Protein AF-A0A9P7HRR5-F1 (afdb_monomer)

Foldseek 3Di:
DDDDDDDDDDPDQDAQAQDADDDDDDDDDDDDDDDDDDDDDDDPPPDPPPPPPPPPPDPDPPDDDDDDDDDFDDFFEDADQAAQSCDCVRVVLLQFHFYDDPPDPQQKAWADQALVNFKTKMKHATGRYHDPPDPSNQRHGIFIKIATDVPDPDPSRHRMHTPCGPQDCVNVDPVDPGWHHKYAANVSPDIDTDDQEQDDPVQADGDADWHDWEQFLVNFKIWTWHDDPVGFIWIKIFTWDWDQADPHHPPRHTDTYTPSMYIDANPPDDDQWDDDPPDIDGDPPDDGQTGWDYADNVRQKTWGQDDDPDPPDGDIWIAGPNNRDTD

Solvent-accessible surface area (backbone atoms only — not comparable to full-atom values): 20355 Å² total; per-residue (Å²): 142,81,89,84,80,90,78,89,83,80,85,69,84,60,74,58,74,58,66,81,84,77,86,76,81,84,84,77,89,82,82,84,91,75,91,76,83,90,75,91,74,92,72,91,74,82,72,82,82,78,79,69,80,80,69,82,79,70,76,76,79,77,76,84,76,89,85,80,90,78,89,72,69,72,68,48,73,40,92,49,67,52,76,40,58,47,32,59,88,74,33,73,80,47,78,42,17,25,50,61,84,85,81,58,92,77,50,63,34,75,34,36,61,34,68,83,71,43,35,33,35,31,36,38,33,25,30,7,26,37,61,80,89,46,82,36,31,42,37,53,40,78,37,45,31,39,27,39,70,76,82,53,60,46,96,87,68,35,40,46,46,69,76,50,53,66,62,52,66,88,80,50,68,86,68,49,95,56,63,54,57,27,37,52,35,75,85,61,83,52,66,49,72,39,62,76,54,58,62,40,96,82,36,39,66,74,42,67,74,73,42,62,64,32,75,35,72,80,68,41,37,37,35,25,18,34,76,45,100,83,81,50,49,40,20,35,40,26,31,63,42,80,36,76,73,45,90,58,39,77,72,71,48,66,44,62,44,68,41,86,58,28,58,54,56,52,89,84,58,64,57,54,62,48,74,62,88,96,39,80,44,77,37,88,81,46,68,61,48,18,47,49,72,43,56,41,90,85,50,54,26,39,30,18,46,40,79,65,84,60,90,96,57,86,38,77,39,50,34,29,70,79,60,60,48,66,120

pLDDT: mean 78.66, std 21.47, range [22.56, 97.94]

Secondary structure (DSSP, 8-state):
---------------------------------------------------------PPPPPPPP-----PPP-PPEES--STT-S-TTT-TT----EEPP-S-TTSEEEEEEPTTSSEEEEEEEE--PPPTTSGGGGG-EEEEEEEESSS---TTSSSEEESSTT--GGGSTT--S-----EE-TTSS-EE-S-----STTS-SPPP--EEEEE-TTSSEEEEEEE-TTS-EEEEEEEEEEESS-SSSS--SSEEEEEEEEE---TTPPPSEEEETTEEEE-TT-----EEEEE-TTSSEEEEE----STTS--EEEEE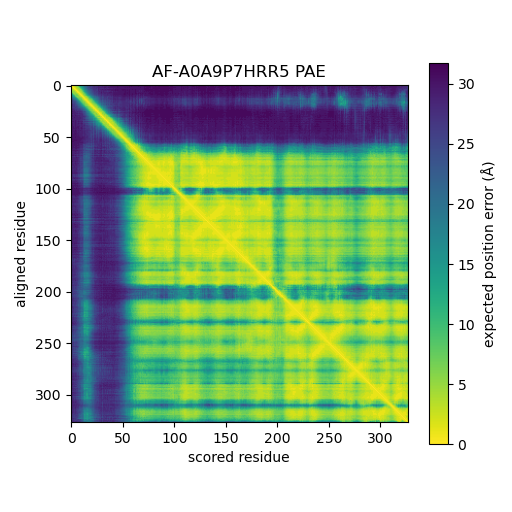TTT--B-

Mean predicted aligned error: 12.92 Å

Structure (mmCIF, N/CA/C/O backbone):
data_AF-A0A9P7HRR5-F1
#
_entry.id   AF-A0A9P7HRR5-F1
#
loop_
_atom_site.group_PDB
_atom_site.id
_atom_site.type_symbol
_atom_site.label_atom_id
_atom_site.label_alt_id
_atom_site.label_comp_id
_atom_site.label_asym_id
_atom_site.label_entity_id
_atom_site.label_seq_id
_atom_site.pdbx_PDB_ins_code
_atom_site.Cartn_x
_atom_site.Cartn_y
_atom_site.Cartn_z
_atom_site.occupancy
_atom_site.B_iso_or_equiv
_atom_site.auth_seq_id
_atom_site.auth_comp_id
_atom_site.auth_asym_id
_atom_site.auth_atom_id
_atom_site.pdbx_PDB_model_num
ATOM 1 N N . MET A 1 1 ? 55.172 -21.939 7.873 1.00 35.34 1 MET A N 1
ATOM 2 C CA . MET A 1 1 ? 54.756 -22.605 6.617 1.00 35.34 1 MET A CA 1
ATOM 3 C C . MET A 1 1 ? 53.405 -23.278 6.809 1.00 35.34 1 MET A C 1
ATOM 5 O O . MET A 1 1 ? 53.359 -24.362 7.367 1.00 35.34 1 MET A O 1
ATOM 9 N N . LYS A 1 2 ? 52.324 -22.635 6.365 1.00 28.88 2 LYS A N 1
ATOM 10 C CA . LYS A 1 2 ? 51.327 -23.192 5.435 1.00 28.88 2 LYS A CA 1
ATOM 11 C C . LYS A 1 2 ? 50.266 -22.116 5.193 1.00 28.88 2 LYS A C 1
ATOM 13 O O . LYS A 1 2 ? 49.413 -21.837 6.021 1.00 28.88 2 LYS A O 1
ATOM 18 N N . ASN A 1 3 ? 50.462 -21.478 4.047 1.00 28.12 3 ASN A N 1
ATOM 19 C CA . ASN A 1 3 ? 49.541 -20.647 3.288 1.00 28.12 3 ASN A CA 1
ATOM 20 C C . ASN A 1 3 ? 48.183 -21.343 3.126 1.00 28.12 3 ASN A C 1
ATOM 22 O O . ASN A 1 3 ? 48.199 -22.524 2.785 1.00 28.12 3 ASN A O 1
ATOM 26 N N . THR A 1 4 ? 47.056 -20.626 3.213 1.00 26.97 4 THR A N 1
ATOM 27 C CA . THR A 1 4 ? 46.136 -20.457 2.064 1.00 26.97 4 THR A CA 1
ATOM 28 C C . THR A 1 4 ? 44.926 -19.549 2.350 1.00 26.97 4 THR A C 1
ATOM 30 O O . THR A 1 4 ? 44.156 -19.787 3.269 1.00 26.97 4 THR A O 1
ATOM 33 N N . ARG A 1 5 ? 44.755 -18.595 1.421 1.00 23.86 5 ARG A N 1
ATOM 34 C CA . ARG A 1 5 ? 43.516 -18.031 0.843 1.00 23.86 5 ARG A CA 1
ATOM 35 C C . ARG A 1 5 ? 42.628 -17.123 1.700 1.00 23.86 5 ARG A C 1
ATOM 37 O O . ARG A 1 5 ? 41.627 -17.527 2.272 1.00 23.86 5 ARG A O 1
ATOM 44 N N . THR A 1 6 ? 42.935 -15.836 1.571 1.00 26.89 6 THR A N 1
ATOM 45 C CA . THR A 1 6 ? 41.969 -14.740 1.456 1.00 26.89 6 THR A CA 1
ATOM 46 C C . THR A 1 6 ? 40.946 -15.014 0.343 1.00 26.89 6 THR A C 1
ATOM 48 O O . THR A 1 6 ? 41.319 -15.242 -0.809 1.00 26.89 6 THR A O 1
ATOM 51 N N . SER A 1 7 ? 39.653 -14.968 0.668 1.00 24.14 7 SER A N 1
ATOM 52 C CA . SER A 1 7 ? 38.567 -14.842 -0.308 1.00 24.14 7 SER A CA 1
ATOM 53 C C . SER A 1 7 ? 37.937 -13.460 -0.162 1.00 24.14 7 SER A C 1
ATOM 55 O O . SER A 1 7 ? 37.256 -13.183 0.822 1.00 24.14 7 SER A O 1
ATOM 57 N N . ASN A 1 8 ? 38.187 -12.596 -1.144 1.00 23.52 8 ASN A N 1
ATOM 58 C CA . ASN A 1 8 ? 37.467 -11.342 -1.325 1.00 23.52 8 ASN A CA 1
ATOM 59 C C . ASN A 1 8 ? 36.003 -11.661 -1.654 1.00 23.52 8 ASN A C 1
ATOM 61 O O . ASN A 1 8 ? 35.729 -12.244 -2.702 1.00 23.52 8 ASN A O 1
ATOM 65 N N . LEU A 1 9 ? 35.076 -11.268 -0.781 1.00 22.56 9 LEU A N 1
ATOM 66 C CA . LEU A 1 9 ? 33.650 -11.216 -1.087 1.00 22.56 9 LEU A CA 1
ATOM 67 C C . LEU A 1 9 ? 33.264 -9.738 -1.219 1.00 22.56 9 LEU A C 1
ATOM 69 O O . LEU A 1 9 ? 32.918 -9.081 -0.248 1.00 22.56 9 LEU A O 1
ATOM 73 N N . ILE A 1 10 ? 33.375 -9.205 -2.433 1.00 24.50 10 ILE A N 1
ATOM 74 C CA . ILE A 1 10 ? 32.652 -7.997 -2.834 1.00 24.50 10 ILE A CA 1
ATOM 75 C C . ILE A 1 10 ? 31.542 -8.511 -3.749 1.00 24.50 10 ILE A C 1
ATOM 77 O O . ILE A 1 10 ? 31.777 -8.773 -4.929 1.00 24.50 10 ILE A O 1
ATOM 81 N N . ARG A 1 11 ? 30.349 -8.752 -3.192 1.00 25.47 11 ARG A N 1
ATOM 82 C CA . ARG A 1 11 ? 29.138 -8.924 -4.002 1.00 25.47 11 ARG A CA 1
ATOM 83 C C . ARG A 1 11 ? 28.682 -7.526 -4.394 1.00 25.47 11 ARG A C 1
ATOM 85 O O . ARG A 1 11 ? 28.169 -6.777 -3.576 1.00 25.47 11 ARG A O 1
ATOM 92 N N . GLY A 1 12 ? 28.995 -7.165 -5.633 1.00 24.20 12 GLY A N 1
ATOM 93 C CA . GLY A 1 12 ? 28.571 -5.915 -6.238 1.00 24.20 12 GLY A CA 1
ATOM 94 C C . GLY A 1 12 ? 27.069 -5.893 -6.503 1.00 24.20 12 GLY A C 1
ATOM 95 O O . GLY A 1 12 ? 26.462 -6.928 -6.780 1.00 24.20 12 GLY A O 1
ATOM 96 N N . TYR A 1 13 ? 26.515 -4.684 -6.469 1.00 26.00 13 TYR A N 1
ATOM 97 C CA . TYR A 1 13 ? 25.249 -4.323 -7.092 1.00 26.00 13 TYR A CA 1
ATOM 98 C C . TYR A 1 13 ? 25.190 -4.914 -8.506 1.00 26.00 13 TYR A C 1
ATOM 100 O O . TYR A 1 13 ? 25.980 -4.543 -9.381 1.00 26.00 13 TYR A O 1
ATOM 108 N N . LYS A 1 14 ? 24.269 -5.850 -8.744 1.00 26.39 14 LYS A N 1
ATOM 109 C CA . LYS A 1 14 ? 23.882 -6.202 -10.107 1.00 26.39 14 LYS A CA 1
ATOM 110 C C . LYS A 1 14 ? 22.974 -5.078 -10.590 1.00 26.39 14 LYS A C 1
ATOM 112 O O . LYS A 1 14 ? 21.819 -5.000 -10.211 1.00 26.39 14 LYS A O 1
ATOM 117 N N . ILE A 1 15 ? 23.524 -4.189 -11.407 1.00 30.06 15 ILE A N 1
ATOM 118 C CA . ILE A 1 15 ? 22.717 -3.292 -12.230 1.00 30.06 15 ILE A CA 1
ATOM 119 C C . ILE A 1 15 ? 22.092 -4.184 -13.306 1.00 30.06 15 ILE A C 1
ATOM 121 O O . ILE A 1 15 ? 22.797 -4.640 -14.211 1.00 30.06 15 ILE A O 1
ATOM 125 N N . GLY A 1 16 ? 20.803 -4.497 -13.178 1.00 33.16 16 GLY A N 1
ATOM 126 C CA . GLY A 1 16 ? 20.017 -5.080 -14.259 1.00 33.16 16 GLY A CA 1
ATOM 127 C C . GLY A 1 16 ? 19.954 -4.093 -15.422 1.00 33.16 16 GLY A C 1
ATOM 128 O O . GLY A 1 16 ? 19.213 -3.120 -15.380 1.00 33.16 16 GLY A O 1
ATOM 129 N N . ILE A 1 17 ? 20.791 -4.299 -16.439 1.00 32.47 17 ILE A N 1
ATOM 130 C CA . ILE A 1 17 ? 20.786 -3.484 -17.656 1.00 32.47 17 ILE A CA 1
ATOM 131 C C . ILE A 1 17 ? 19.661 -4.000 -18.550 1.00 32.47 17 ILE A C 1
ATOM 133 O O . ILE A 1 17 ? 19.766 -5.095 -19.105 1.00 32.47 17 ILE A O 1
ATOM 137 N N . ILE A 1 18 ? 18.630 -3.186 -18.745 1.00 38.28 18 ILE A N 1
ATOM 138 C CA . ILE A 1 18 ? 17.711 -3.334 -19.870 1.00 38.28 18 ILE A CA 1
ATOM 139 C C . ILE A 1 18 ? 18.512 -2.979 -21.133 1.00 38.28 18 ILE A C 1
ATOM 141 O O . ILE A 1 18 ? 18.913 -1.834 -21.325 1.00 38.28 18 ILE A O 1
ATOM 145 N N . SER A 1 19 ? 18.847 -3.971 -21.963 1.00 30.67 19 SER A N 1
ATOM 146 C CA . SER A 1 19 ? 19.572 -3.755 -23.222 1.00 30.67 19 SER A CA 1
ATOM 147 C C . SER A 1 19 ? 18.784 -4.345 -24.392 1.00 30.67 19 SER A C 1
ATOM 149 O O . SER A 1 19 ? 18.644 -5.569 -24.465 1.00 30.67 19 SER A O 1
ATOM 151 N N . PRO A 1 20 ? 18.325 -3.525 -25.353 1.00 30.53 20 PRO A N 1
ATOM 152 C CA . PRO A 1 20 ? 17.732 -4.037 -26.576 1.00 30.53 20 PRO A CA 1
ATOM 153 C C . PRO A 1 20 ? 18.846 -4.525 -27.515 1.00 30.53 20 PRO A C 1
ATOM 155 O O . PRO A 1 20 ? 19.568 -3.740 -28.134 1.00 30.53 20 PRO A O 1
ATOM 158 N N . ARG A 1 21 ? 19.009 -5.848 -27.647 1.00 28.94 21 ARG A N 1
ATOM 159 C CA . ARG A 1 21 ? 19.840 -6.440 -28.710 1.00 28.94 21 ARG A CA 1
ATOM 160 C C . ARG A 1 21 ? 19.097 -6.370 -30.043 1.00 28.94 21 ARG A C 1
ATOM 162 O O . ARG A 1 21 ? 18.382 -7.294 -30.411 1.00 28.94 21 ARG A O 1
ATOM 169 N N . ILE A 1 22 ? 19.343 -5.311 -30.810 1.00 35.66 22 ILE A N 1
ATOM 170 C CA . ILE A 1 22 ? 19.074 -5.297 -32.253 1.00 35.66 22 ILE A CA 1
ATOM 171 C C . ILE A 1 22 ? 20.309 -5.867 -32.964 1.00 35.66 22 ILE A C 1
ATOM 173 O O . ILE A 1 22 ? 21.394 -5.285 -32.929 1.00 35.66 22 ILE A O 1
ATOM 177 N N . GLY A 1 23 ? 20.158 -7.033 -33.594 1.00 29.80 23 GLY A N 1
ATOM 178 C CA . GLY A 1 23 ? 21.212 -7.669 -34.384 1.00 29.80 23 GLY A CA 1
ATOM 179 C C . GLY A 1 23 ? 21.535 -6.869 -35.648 1.00 29.80 23 GLY A C 1
ATOM 180 O O . GLY A 1 23 ? 20.741 -6.831 -36.583 1.00 29.80 23 GLY A O 1
ATOM 181 N N . ARG A 1 24 ? 22.723 -6.253 -35.705 1.00 30.48 24 ARG A N 1
ATOM 182 C CA . ARG A 1 24 ? 23.317 -5.759 -36.958 1.00 30.48 24 ARG A CA 1
ATOM 183 C C . ARG A 1 24 ? 24.100 -6.884 -37.626 1.00 30.48 24 ARG A C 1
ATOM 185 O O . ARG A 1 24 ? 25.140 -7.297 -37.118 1.00 30.48 24 ARG A O 1
ATOM 192 N N . ASN A 1 25 ? 23.628 -7.324 -38.789 1.00 32.19 25 ASN A N 1
ATOM 193 C CA . ASN A 1 25 ? 24.414 -8.144 -39.704 1.00 32.19 25 ASN A CA 1
ATOM 194 C C . ASN A 1 25 ? 25.636 -7.364 -40.211 1.00 32.19 25 ASN A C 1
ATOM 196 O O . ASN A 1 25 ? 25.550 -6.186 -40.564 1.00 32.19 25 ASN A O 1
ATOM 200 N N . GLN A 1 26 ? 26.778 -8.052 -40.222 1.00 31.66 26 GLN A N 1
ATOM 201 C CA . GLN A 1 26 ? 28.046 -7.592 -40.774 1.00 31.66 26 GLN A CA 1
ATOM 202 C C . GLN A 1 26 ? 27.915 -7.281 -42.271 1.00 31.66 26 GLN A C 1
ATOM 204 O O . GLN A 1 26 ? 27.540 -8.138 -43.067 1.00 31.66 26 GLN A O 1
ATOM 209 N N . LEU A 1 27 ? 28.300 -6.065 -42.655 1.00 34.12 27 LEU A N 1
ATOM 210 C CA . LEU A 1 27 ? 28.652 -5.706 -44.027 1.00 34.12 27 LEU A CA 1
ATOM 211 C C . LEU A 1 27 ? 30.087 -6.182 -44.295 1.00 34.12 27 LEU A C 1
ATOM 213 O O . LEU A 1 27 ? 31.041 -5.527 -43.869 1.00 34.12 27 LEU A O 1
ATOM 217 N N . SER A 1 28 ? 30.253 -7.306 -44.996 1.00 32.81 28 SER A N 1
ATOM 218 C CA . SER A 1 28 ? 31.532 -7.638 -45.629 1.00 32.81 28 SER A CA 1
ATOM 219 C C . SER A 1 28 ? 31.640 -6.892 -46.957 1.00 32.81 28 SER A C 1
ATOM 221 O O . SER A 1 28 ? 30.815 -7.057 -47.855 1.00 32.81 28 SER A O 1
ATOM 223 N N . LYS A 1 29 ? 32.674 -6.060 -47.061 1.00 38.38 29 LYS A N 1
ATOM 224 C CA . LYS A 1 29 ? 33.184 -5.522 -48.319 1.00 38.38 29 LYS A CA 1
ATOM 225 C C . LYS A 1 29 ? 33.739 -6.689 -49.127 1.00 38.38 29 LYS A C 1
ATOM 227 O O . LYS A 1 29 ? 34.620 -7.352 -48.609 1.00 38.38 29 LYS A O 1
ATOM 232 N N . ASP A 1 30 ? 33.204 -6.916 -50.322 1.00 33.69 30 ASP A N 1
ATOM 233 C CA . ASP A 1 30 ? 33.921 -7.407 -51.506 1.00 33.69 30 ASP A CA 1
ATOM 234 C C . ASP A 1 30 ? 32.943 -7.402 -52.689 1.00 33.69 30 ASP A C 1
ATOM 236 O O . ASP A 1 30 ? 31.921 -8.084 -52.683 1.00 33.69 30 ASP A O 1
ATOM 240 N N . MET A 1 31 ? 33.229 -6.574 -53.693 1.00 31.34 31 MET A N 1
ATOM 241 C CA . MET A 1 31 ? 32.411 -6.416 -54.895 1.00 31.34 31 MET A CA 1
ATOM 242 C C . MET A 1 31 ? 33.325 -6.584 -56.112 1.00 31.34 31 MET A C 1
ATOM 244 O O . MET A 1 31 ? 34.216 -5.753 -56.297 1.00 31.34 31 MET A O 1
ATOM 248 N N . PRO A 1 32 ? 33.138 -7.609 -56.961 1.00 35.69 32 PRO A N 1
ATOM 249 C CA . PRO A 1 32 ? 33.671 -7.589 -58.308 1.00 35.69 32 PRO A CA 1
ATOM 250 C C . PRO A 1 32 ? 32.650 -6.943 -59.251 1.00 35.69 32 PRO A C 1
ATOM 252 O O . PRO A 1 32 ? 31.460 -7.259 -59.260 1.00 35.69 32 PRO A O 1
ATOM 255 N N . THR A 1 33 ? 33.148 -6.014 -60.053 1.00 40.09 33 THR A N 1
ATOM 256 C CA . THR A 1 33 ? 32.470 -5.377 -61.177 1.00 40.09 33 THR A CA 1
ATOM 257 C C . THR A 1 33 ? 32.103 -6.410 -62.243 1.00 40.09 33 THR A C 1
ATOM 259 O O . THR A 1 33 ? 32.976 -6.982 -62.890 1.00 40.09 33 THR A O 1
ATOM 262 N N . PHE A 1 34 ? 30.803 -6.600 -62.477 1.00 32.56 34 PHE A N 1
ATOM 263 C CA . PHE A 1 34 ? 30.283 -7.255 -63.677 1.00 32.56 34 PHE A CA 1
ATOM 264 C C . PHE A 1 34 ? 29.541 -6.226 -64.533 1.00 32.56 34 PHE A C 1
ATOM 266 O O . PHE A 1 34 ? 28.501 -5.700 -64.141 1.00 32.56 34 PHE A O 1
ATOM 273 N N . SER A 1 35 ? 30.091 -5.945 -65.716 1.00 39.47 35 SER A N 1
ATOM 274 C CA . SER A 1 35 ? 29.369 -5.289 -66.806 1.00 39.47 35 SER A CA 1
ATOM 275 C C . SER A 1 35 ? 28.236 -6.198 -67.269 1.00 39.47 35 SER A C 1
ATOM 277 O O . SER A 1 35 ? 28.492 -7.308 -67.733 1.00 39.47 35 SER A O 1
ATOM 279 N N . ILE A 1 36 ? 26.997 -5.716 -67.187 1.00 36.00 36 ILE A N 1
ATOM 280 C CA . ILE A 1 36 ? 25.838 -6.362 -67.803 1.00 36.00 36 ILE A CA 1
ATOM 281 C C . ILE A 1 36 ? 25.319 -5.435 -68.899 1.00 36.00 36 ILE A C 1
ATOM 283 O O . ILE A 1 36 ? 24.868 -4.319 -68.645 1.00 36.00 36 ILE A O 1
ATOM 287 N N . SER A 1 37 ? 25.440 -5.916 -70.136 1.00 34.12 37 SER A N 1
ATOM 288 C CA . SER A 1 37 ? 24.868 -5.317 -71.334 1.00 34.12 37 SER A CA 1
ATOM 289 C C . SER A 1 37 ? 23.351 -5.200 -71.219 1.00 34.12 37 SER A C 1
ATOM 291 O O . SER A 1 37 ? 22.652 -6.155 -70.884 1.00 34.12 37 SER A O 1
ATOM 293 N N . LEU A 1 38 ? 22.854 -4.018 -71.564 1.00 37.28 38 LEU A N 1
ATOM 294 C CA . LEU A 1 38 ? 21.443 -3.691 -71.677 1.00 37.28 38 LEU A CA 1
ATOM 295 C C . LEU A 1 38 ? 20.851 -4.405 -72.907 1.00 37.28 38 LEU A C 1
ATOM 297 O O . LEU A 1 38 ? 21.007 -3.937 -74.032 1.00 37.28 38 LEU A O 1
ATOM 301 N N . MET A 1 39 ? 20.182 -5.543 -72.706 1.00 38.97 39 MET A N 1
ATOM 302 C CA . MET A 1 39 ? 19.241 -6.086 -73.691 1.00 38.97 39 MET A CA 1
ATOM 303 C C . MET A 1 39 ? 17.824 -5.710 -73.272 1.00 38.97 39 MET A C 1
ATOM 305 O O . MET A 1 39 ? 17.284 -6.229 -72.297 1.00 38.97 39 MET A O 1
ATOM 309 N N . ALA A 1 40 ? 17.225 -4.791 -74.024 1.00 45.38 40 ALA A N 1
ATOM 310 C CA . ALA A 1 40 ? 15.804 -4.504 -73.954 1.00 45.38 40 ALA A CA 1
ATOM 311 C C . ALA A 1 40 ? 15.027 -5.681 -74.569 1.00 45.38 40 ALA A C 1
ATOM 313 O O . ALA A 1 40 ? 14.928 -5.794 -75.789 1.00 45.38 40 ALA A O 1
ATOM 314 N N . LEU A 1 41 ? 14.477 -6.556 -73.724 1.00 41.75 41 LEU A N 1
ATOM 315 C CA . LEU A 1 41 ? 13.394 -7.460 -74.105 1.00 41.75 41 LEU A CA 1
ATOM 316 C C . LEU A 1 41 ? 12.093 -6.937 -73.496 1.00 41.75 41 LEU A C 1
ATOM 318 O O . LEU A 1 41 ? 11.910 -6.934 -72.280 1.00 41.75 41 LEU A O 1
ATOM 322 N N . GLY A 1 42 ? 11.188 -6.492 -74.367 1.00 48.41 42 GLY A N 1
ATOM 323 C CA . GLY A 1 42 ? 9.811 -6.190 -74.008 1.00 48.41 42 GLY A CA 1
ATOM 324 C C . GLY A 1 42 ? 9.075 -7.473 -73.634 1.00 48.41 42 GLY A C 1
ATOM 325 O O . GLY A 1 42 ? 8.750 -8.281 -74.499 1.00 48.41 42 GLY A O 1
ATOM 326 N N . ALA A 1 43 ? 8.794 -7.637 -72.346 1.00 44.78 43 ALA A N 1
ATOM 327 C CA . ALA A 1 43 ? 7.830 -8.600 -71.841 1.00 44.78 43 ALA A CA 1
ATOM 328 C C . ALA A 1 43 ? 6.688 -7.816 -71.185 1.00 44.78 43 ALA A C 1
ATOM 330 O O . ALA A 1 43 ? 6.838 -7.273 -70.092 1.00 44.78 43 ALA A O 1
ATOM 331 N N . ASN A 1 44 ? 5.546 -7.740 -71.872 1.00 46.94 44 ASN A N 1
ATOM 332 C CA . ASN A 1 44 ? 4.285 -7.294 -71.283 1.00 46.94 44 ASN A CA 1
ATOM 333 C C . ASN A 1 44 ? 3.832 -8.344 -70.258 1.00 46.94 44 ASN A C 1
ATOM 335 O O . ASN A 1 44 ? 3.083 -9.264 -70.581 1.00 46.94 44 ASN A O 1
ATOM 339 N N . MET A 1 45 ? 4.318 -8.227 -69.023 1.00 44.69 45 MET A N 1
ATOM 340 C CA . MET A 1 45 ? 3.760 -8.931 -67.874 1.00 44.69 45 MET A CA 1
ATOM 341 C C . MET A 1 45 ? 2.460 -8.227 -67.481 1.00 44.69 45 MET A C 1
ATOM 343 O O . MET A 1 45 ? 2.472 -7.207 -66.794 1.00 44.69 45 MET A O 1
ATOM 347 N N . LEU A 1 46 ? 1.328 -8.767 -67.930 1.00 47.53 46 LEU A N 1
ATOM 348 C CA . LEU A 1 46 ? 0.032 -8.487 -67.319 1.00 47.53 46 LEU A CA 1
ATOM 349 C C . LEU A 1 46 ? 0.047 -9.103 -65.914 1.00 47.53 46 LEU A C 1
ATOM 351 O O . LEU A 1 46 ? -0.265 -10.278 -65.736 1.00 47.53 46 LEU A O 1
ATOM 355 N N . ALA A 1 47 ? 0.465 -8.322 -64.919 1.00 49.62 47 ALA A N 1
ATOM 356 C CA . ALA A 1 47 ? 0.254 -8.676 -63.525 1.00 49.62 47 ALA A CA 1
ATOM 357 C C . ALA A 1 47 ? -1.261 -8.639 -63.253 1.00 49.62 47 ALA A C 1
ATOM 359 O O . ALA A 1 47 ? -1.893 -7.614 -63.530 1.00 49.62 47 ALA A O 1
ATOM 360 N N . PRO A 1 48 ? -1.880 -9.713 -62.731 1.00 50.22 48 PRO A N 1
ATOM 361 C CA . PRO A 1 48 ? -3.246 -9.621 -62.256 1.00 50.22 48 PRO A CA 1
ATOM 362 C C . PRO A 1 48 ? -3.249 -8.654 -61.072 1.00 50.22 48 PRO A C 1
ATOM 364 O O . PRO A 1 48 ? -2.661 -8.925 -60.026 1.00 50.22 48 PRO A O 1
ATOM 367 N N . ILE A 1 49 ? -3.899 -7.504 -61.248 1.00 52.69 49 ILE A N 1
ATOM 368 C CA . ILE A 1 49 ? -4.257 -6.620 -60.143 1.00 52.69 49 ILE A CA 1
ATOM 369 C C . ILE A 1 49 ? -5.321 -7.377 -59.348 1.00 52.69 49 ILE A C 1
ATOM 371 O O . ILE A 1 49 ? -6.517 -7.257 -59.612 1.00 52.69 49 ILE A O 1
ATOM 375 N N . VAL A 1 50 ? -4.885 -8.206 -58.400 1.00 50.78 50 VAL A N 1
ATOM 376 C CA . VAL A 1 50 ? -5.752 -8.718 -57.341 1.00 50.78 50 VAL A CA 1
ATOM 377 C C . VAL A 1 50 ? -6.084 -7.516 -56.470 1.00 50.78 50 VAL A C 1
ATOM 379 O O . VAL A 1 50 ? -5.388 -7.186 -55.515 1.00 50.78 50 VAL A O 1
ATOM 382 N N . SER A 1 51 ? -7.149 -6.819 -56.847 1.00 54.72 51 SER A N 1
ATOM 383 C CA . SER A 1 51 ? -7.839 -5.836 -56.021 1.00 54.72 51 SER A CA 1
ATOM 384 C C . SER A 1 51 ? -8.653 -6.601 -54.976 1.00 54.72 51 SER A C 1
ATOM 386 O O . SER A 1 51 ? -9.878 -6.587 -54.956 1.00 54.72 51 SER A O 1
ATOM 388 N N . GLY A 1 52 ? -7.945 -7.338 -54.118 1.00 49.75 52 GLY A N 1
ATOM 389 C CA . GLY A 1 52 ? -8.510 -7.830 -52.876 1.00 49.75 52 GLY A CA 1
ATOM 390 C C . GLY A 1 52 ? -8.731 -6.617 -51.991 1.00 49.75 52 GLY A C 1
ATOM 391 O O . GLY A 1 52 ? -7.774 -6.074 -51.446 1.00 49.75 52 GLY A O 1
ATOM 392 N N . GLN A 1 53 ? -9.977 -6.155 -51.893 1.00 52.59 53 GLN A N 1
ATOM 393 C CA . GLN A 1 53 ? -10.384 -5.232 -50.844 1.00 52.59 53 GLN A CA 1
ATOM 394 C C . GLN A 1 53 ? -10.155 -5.941 -49.507 1.00 52.59 53 GLN A C 1
ATOM 396 O O . GLN A 1 53 ? -11.014 -6.670 -49.018 1.00 52.59 53 GLN A O 1
ATOM 401 N N . TYR A 1 54 ? -8.9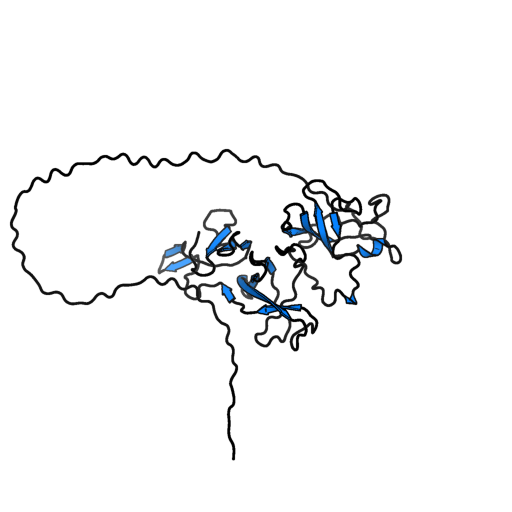68 -5.766 -48.930 1.00 55.22 54 TYR A N 1
ATOM 402 C CA . TYR A 1 54 ? -8.749 -6.029 -47.520 1.00 55.22 54 TYR A CA 1
ATOM 403 C C . TYR A 1 54 ? -9.526 -4.942 -46.785 1.00 55.22 54 TYR A C 1
ATOM 405 O O . TYR A 1 54 ? -9.022 -3.846 -46.562 1.00 55.22 54 TYR A O 1
ATOM 413 N N . SER A 1 55 ? -10.804 -5.202 -46.523 1.00 58.56 55 SER A N 1
ATOM 414 C CA . SER A 1 55 ? -11.548 -4.440 -45.535 1.00 58.56 55 SER A CA 1
ATOM 415 C C . SER A 1 55 ? -11.104 -5.023 -44.200 1.00 58.56 55 SER A C 1
ATOM 417 O O . SER A 1 55 ? -11.482 -6.164 -43.920 1.00 58.56 55 SER A O 1
ATOM 419 N N . PRO A 1 56 ? -10.255 -4.342 -43.407 1.00 67.25 56 PRO A N 1
ATOM 420 C CA . PRO A 1 56 ? -9.979 -4.805 -42.061 1.00 67.25 56 PRO A CA 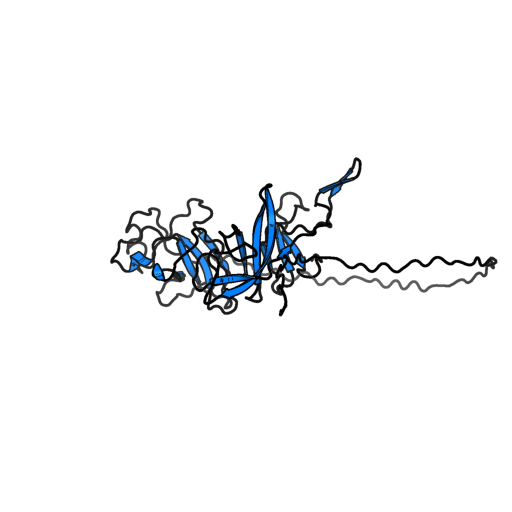1
ATOM 421 C C . PRO A 1 56 ? -11.325 -4.817 -41.340 1.00 67.25 56 PRO A C 1
ATOM 423 O O . PRO A 1 56 ? -11.921 -3.773 -41.084 1.00 67.25 56 PRO A O 1
ATOM 426 N N . HIS A 1 57 ? -11.867 -6.013 -41.129 1.00 74.62 57 HIS A N 1
ATOM 427 C CA . HIS A 1 57 ? -13.037 -6.192 -40.294 1.00 74.62 57 HIS A CA 1
ATOM 428 C C . HIS A 1 57 ? -12.554 -5.968 -38.868 1.00 74.62 57 HIS A C 1
ATOM 430 O O . HIS A 1 57 ? -12.037 -6.876 -38.221 1.00 74.62 57 HIS A O 1
ATOM 436 N N . PHE A 1 58 ? -12.612 -4.712 -38.434 1.00 72.69 58 PHE A N 1
ATOM 437 C CA . PHE A 1 58 ? -12.440 -4.391 -37.033 1.00 72.69 58 PHE A CA 1
ATOM 438 C C . PHE A 1 58 ? -13.648 -4.975 -36.300 1.00 72.69 58 PHE A C 1
ATOM 440 O O . PHE A 1 58 ? -14.775 -4.739 -36.749 1.00 72.69 58 PHE A O 1
ATOM 447 N N . PRO A 1 59 ? -13.441 -5.764 -35.232 1.00 82.88 59 PRO A N 1
ATOM 448 C CA . PRO A 1 59 ? -14.552 -6.171 -34.392 1.00 82.88 59 PRO A CA 1
ATOM 449 C C . PRO A 1 59 ? -15.272 -4.909 -33.920 1.00 82.88 59 PRO A C 1
ATOM 451 O O . PRO A 1 59 ? -14.632 -3.892 -33.629 1.00 82.88 59 PRO A O 1
ATOM 454 N N . GLU A 1 60 ? -16.600 -4.960 -33.891 1.00 86.19 60 GLU A N 1
ATOM 455 C CA . GLU A 1 60 ? -17.365 -3.877 -33.287 1.00 86.19 60 GLU A CA 1
ATOM 456 C C . GLU A 1 60 ? -16.887 -3.690 -31.839 1.00 86.19 60 GLU A C 1
ATOM 458 O O . GLU A 1 60 ? -16.550 -4.683 -31.179 1.00 86.19 60 GLU A O 1
ATOM 463 N N . PRO A 1 61 ? -16.804 -2.438 -31.351 1.00 85.31 61 PRO A N 1
ATOM 464 C CA . PRO A 1 61 ? -16.451 -2.184 -29.965 1.00 85.31 61 PRO A CA 1
ATOM 465 C C . PRO A 1 61 ? -17.311 -3.048 -29.036 1.00 85.31 61 PRO A C 1
ATOM 467 O O . PRO A 1 61 ? -18.501 -3.231 -29.317 1.00 85.31 61 PRO A O 1
ATOM 470 N N . PRO A 1 62 ? -16.745 -3.587 -27.943 1.00 87.69 62 PRO A N 1
ATOM 471 C CA . PRO A 1 62 ? -17.543 -4.311 -26.968 1.00 87.69 62 PRO A CA 1
ATOM 472 C C . PRO A 1 62 ? -18.682 -3.415 -26.469 1.00 87.69 62 PRO A C 1
ATOM 474 O O . PRO A 1 62 ? -18.552 -2.189 -26.409 1.00 87.69 62 PRO A O 1
ATOM 477 N N . ASN A 1 63 ? -19.812 -4.032 -26.119 1.00 88.81 63 ASN A N 1
ATOM 478 C CA . ASN A 1 63 ? -20.903 -3.304 -25.481 1.00 88.81 63 ASN A CA 1
ATOM 479 C C . ASN A 1 63 ? -20.376 -2.591 -24.232 1.00 88.81 63 ASN A C 1
ATOM 481 O O . ASN A 1 63 ? -19.547 -3.148 -23.514 1.00 88.81 63 ASN A O 1
ATOM 485 N N . LEU A 1 64 ? -20.881 -1.382 -23.973 1.00 88.19 64 LEU A N 1
ATOM 486 C CA . LEU A 1 64 ? -20.529 -0.636 -22.769 1.00 88.19 64 LEU A CA 1
ATOM 487 C C . LEU A 1 64 ? -20.789 -1.503 -21.535 1.00 88.19 64 LEU A C 1
ATOM 489 O O . LEU A 1 64 ? -21.907 -1.980 -21.324 1.00 88.19 64 LEU A O 1
ATOM 493 N N . GLU A 1 65 ? -19.752 -1.697 -20.730 1.00 88.31 65 GLU A N 1
ATOM 494 C CA . GLU A 1 65 ? -19.881 -2.347 -19.435 1.00 88.31 65 GLU A CA 1
ATOM 495 C C . GLU A 1 65 ? -20.609 -1.398 -18.478 1.00 88.31 65 GLU A C 1
ATOM 497 O O . GLU A 1 65 ? -20.342 -0.194 -18.442 1.00 88.31 65 GLU A O 1
ATOM 502 N N . HIS A 1 66 ? -21.575 -1.923 -17.723 1.00 88.25 66 HIS A N 1
ATOM 503 C CA . HIS A 1 66 ? -22.268 -1.130 -16.715 1.00 88.25 66 HIS A CA 1
ATOM 504 C C . HIS A 1 66 ? -21.317 -0.863 -15.548 1.00 88.25 66 HIS A C 1
ATOM 506 O O . HIS A 1 66 ? -20.916 -1.793 -14.851 1.00 88.25 66 HIS A O 1
ATOM 512 N N . ILE A 1 67 ? -20.988 0.407 -15.329 1.00 87.56 67 ILE A N 1
ATOM 513 C CA . ILE A 1 67 ? -20.194 0.849 -14.185 1.00 87.56 67 ILE A CA 1
ATOM 514 C C . ILE A 1 67 ? -21.166 1.336 -13.113 1.00 87.56 67 ILE A C 1
ATOM 516 O O . ILE A 1 67 ? -21.873 2.324 -13.310 1.00 87.56 67 ILE A O 1
ATOM 520 N N . GLU A 1 68 ? -21.191 0.641 -11.980 1.00 88.25 68 GLU A N 1
ATOM 521 C CA . GLU A 1 68 ? -21.901 1.074 -10.781 1.00 88.25 68 GLU A CA 1
ATOM 522 C C . GLU A 1 68 ? -20.892 1.590 -9.758 1.00 88.25 68 GLU A C 1
ATOM 524 O O . GLU A 1 68 ? -19.892 0.931 -9.473 1.00 88.25 68 GLU A O 1
ATOM 529 N N . VAL A 1 69 ? -21.153 2.774 -9.206 1.00 89.62 69 VAL A N 1
ATOM 530 C CA . VAL A 1 69 ? -20.378 3.313 -8.088 1.00 89.62 69 VAL A CA 1
ATOM 531 C C . VAL A 1 69 ? -21.117 2.966 -6.808 1.00 89.62 69 VAL A C 1
ATOM 533 O O . VAL A 1 69 ? -22.254 3.395 -6.612 1.00 89.62 69 VAL A O 1
ATOM 536 N N . VAL A 1 70 ? -20.460 2.201 -5.943 1.00 89.06 70 VAL A N 1
ATOM 537 C CA . VAL A 1 70 ? -20.971 1.839 -4.621 1.00 89.06 70 VAL A CA 1
ATOM 538 C C . VAL A 1 70 ? -20.117 2.489 -3.542 1.00 89.06 70 VAL A C 1
ATOM 540 O O . VAL A 1 70 ? -18.891 2.532 -3.642 1.00 89.06 70 VAL A O 1
ATOM 543 N N . GLU A 1 71 ? -20.768 3.002 -2.504 1.00 91.50 71 GLU A N 1
ATOM 544 C CA . GLU A 1 71 ? -20.084 3.520 -1.322 1.00 91.50 71 GLU A CA 1
ATOM 545 C C . GLU A 1 71 ? -19.862 2.380 -0.329 1.00 91.50 71 GLU A C 1
ATOM 547 O O . GLU A 1 71 ? -20.803 1.678 0.055 1.00 91.50 71 GLU A O 1
ATOM 552 N N . LEU A 1 72 ? -18.612 2.190 0.089 1.00 93.00 72 LEU A N 1
ATOM 553 C CA . LEU A 1 72 ? -18.275 1.182 1.084 1.00 93.00 72 LEU A CA 1
ATOM 554 C C . LEU A 1 72 ? -18.471 1.731 2.500 1.00 93.00 72 LEU A C 1
ATOM 556 O O . LEU A 1 72 ? -18.130 2.885 2.773 1.00 93.00 72 LEU A O 1
ATOM 560 N N . PRO A 1 73 ? -18.997 0.919 3.427 1.00 92.81 73 PRO A N 1
ATOM 561 C CA . PRO A 1 73 ? -19.223 1.363 4.790 1.00 92.81 73 PRO A CA 1
ATOM 562 C C . PRO A 1 73 ? -17.903 1.469 5.565 1.00 92.81 73 PRO A C 1
ATOM 564 O O . PRO A 1 73 ? -17.110 0.529 5.618 1.00 92.81 73 PRO A O 1
ATOM 567 N N . LEU A 1 74 ? -17.703 2.605 6.229 1.00 94.12 74 LEU A N 1
ATOM 568 C CA . LEU A 1 74 ? -16.554 2.879 7.094 1.00 94.12 74 LEU A CA 1
ATOM 569 C C . LEU A 1 74 ? -16.959 2.895 8.578 1.00 94.12 74 LEU A C 1
ATOM 571 O O . LEU A 1 74 ? -18.155 2.970 8.892 1.00 94.12 74 LEU A O 1
ATOM 575 N N . PRO A 1 75 ? -15.990 2.830 9.515 1.00 95.88 75 PRO A N 1
ATOM 576 C CA . PRO A 1 75 ? -16.261 3.107 10.920 1.00 95.88 75 PRO A CA 1
ATOM 577 C C . PRO A 1 75 ? -16.985 4.450 11.123 1.00 95.88 75 PRO A C 1
ATOM 579 O O . PRO A 1 75 ? -16.781 5.382 10.341 1.00 95.88 75 PRO A O 1
ATOM 582 N N . PRO A 1 76 ? -17.799 4.597 12.187 1.00 95.94 76 PRO A N 1
ATOM 583 C CA . PRO A 1 76 ? -18.430 5.873 12.508 1.00 95.94 76 PRO A CA 1
ATOM 584 C C . PRO A 1 76 ? -17.406 6.999 12.657 1.00 95.94 76 PRO A C 1
ATOM 586 O O . PRO A 1 76 ? -16.307 6.786 13.165 1.00 95.94 76 PRO A O 1
ATOM 589 N N . VAL A 1 77 ? -17.794 8.209 12.266 1.00 94.94 77 VAL A N 1
ATOM 590 C CA . VAL A 1 77 ? -16.907 9.376 12.265 1.00 94.94 77 VAL A CA 1
ATOM 591 C C . VAL A 1 77 ? -17.167 10.254 13.491 1.00 94.94 77 VAL A C 1
ATOM 593 O O . VAL A 1 77 ? -18.321 10.512 13.847 1.00 94.94 77 VAL A O 1
ATOM 596 N N . VAL A 1 78 ? -16.106 10.758 14.123 1.00 94.88 78 VAL A N 1
ATOM 597 C CA . VAL A 1 78 ? -16.173 11.783 15.178 1.00 94.88 78 VAL A CA 1
ATOM 598 C C . VAL A 1 78 ? -15.263 12.966 14.853 1.00 94.88 78 VAL A C 1
ATOM 600 O O . VAL A 1 78 ? -14.240 12.831 14.192 1.00 94.88 78 VAL A O 1
ATOM 603 N N . SER A 1 79 ? -15.626 14.155 15.334 1.00 92.06 79 SER A N 1
ATOM 604 C CA . SER A 1 79 ? -14.883 15.399 15.071 1.00 92.06 79 SER A CA 1
ATOM 605 C C . SER A 1 79 ? -13.904 15.788 16.186 1.00 92.06 79 SER A C 1
ATOM 607 O O . SER A 1 79 ? -13.340 16.877 16.153 1.00 92.06 79 SER A O 1
ATOM 609 N N . SER A 1 80 ? -13.766 14.964 17.227 1.00 91.62 80 SER A N 1
ATOM 610 C CA . SER A 1 80 ? -12.930 15.242 18.396 1.00 91.62 80 SER A CA 1
ATOM 611 C C . SER A 1 80 ? -12.109 14.014 18.751 1.00 91.62 80 SER A C 1
ATOM 613 O O . SER A 1 80 ? -12.651 12.915 18.848 1.00 91.62 80 SER A O 1
ATOM 615 N N . ASN A 1 81 ? -10.819 14.221 19.002 1.00 92.94 81 ASN A N 1
ATOM 616 C CA . ASN A 1 81 ? -9.902 13.199 19.499 1.00 92.94 81 ASN A CA 1
ATOM 617 C C . ASN A 1 81 ? -9.869 13.118 21.035 1.00 92.94 81 ASN A C 1
ATOM 619 O O . ASN A 1 81 ? -9.062 12.377 21.591 1.00 92.94 81 ASN A O 1
ATOM 623 N N . ALA A 1 82 ? -10.725 13.871 21.737 1.00 96.44 82 ALA A N 1
ATOM 624 C CA . ALA A 1 82 ? -10.811 13.794 23.190 1.00 96.44 82 ALA A CA 1
ATOM 625 C C . ALA A 1 82 ? -11.158 12.362 23.629 1.00 96.44 82 ALA A C 1
ATOM 627 O O . ALA A 1 82 ? -12.062 11.736 23.075 1.00 96.44 82 ALA A O 1
ATOM 628 N N . THR A 1 83 ? -10.463 11.853 24.646 1.00 97.38 83 THR A N 1
ATOM 629 C CA . THR A 1 83 ? -10.688 10.507 25.189 1.00 97.38 83 THR A CA 1
ATOM 630 C C . THR A 1 83 ? -12.167 10.272 25.506 1.00 97.38 83 THR A C 1
ATOM 632 O O . THR A 1 83 ? -12.783 11.040 26.247 1.00 97.38 83 THR A O 1
ATOM 635 N N . GLY A 1 84 ? -12.737 9.201 24.950 1.00 96.62 84 GLY A N 1
ATOM 636 C CA . GLY A 1 84 ? -14.150 8.846 25.097 1.00 96.62 84 GLY A CA 1
ATOM 637 C C . GLY A 1 84 ? -15.124 9.624 24.202 1.00 96.62 84 GLY A C 1
ATOM 638 O O . GLY A 1 84 ? -16.335 9.477 24.373 1.00 96.62 84 GLY A O 1
ATOM 639 N N . ALA A 1 85 ? -14.647 10.433 23.248 1.00 96.88 85 ALA A N 1
ATOM 640 C CA . ALA A 1 85 ? -15.508 11.089 22.259 1.00 96.88 85 ALA A CA 1
ATOM 641 C C . ALA A 1 85 ? -16.260 10.078 21.374 1.00 96.88 85 ALA A C 1
ATOM 643 O O . ALA A 1 85 ? -17.409 10.328 21.003 1.00 96.88 85 ALA A O 1
ATOM 644 N N . CYS A 1 86 ? -15.666 8.912 21.096 1.00 97.31 86 CYS A N 1
ATOM 645 C CA . CYS A 1 86 ? -16.346 7.779 20.476 1.00 97.31 86 CYS A CA 1
ATOM 646 C C . CYS A 1 86 ? -17.237 7.068 21.508 1.00 97.31 86 CYS A C 1
ATOM 648 O O . CYS A 1 86 ? -16.881 6.053 22.104 1.00 97.31 86 CYS A O 1
ATOM 650 N N . THR A 1 87 ? -18.406 7.650 21.773 1.00 97.06 87 THR A N 1
ATOM 651 C CA . THR A 1 87 ? -19.355 7.108 22.756 1.00 97.06 87 THR A CA 1
ATOM 652 C C . THR A 1 87 ? -20.121 5.899 22.211 1.00 97.06 87 THR A C 1
ATOM 654 O O . THR A 1 87 ? -20.331 5.777 21.005 1.00 97.06 87 THR A O 1
ATOM 657 N N . SER A 1 88 ? -20.681 5.071 23.098 1.00 95.94 88 SER A N 1
ATOM 658 C CA . SER A 1 88 ? -21.598 3.979 22.722 1.00 95.94 88 SER A CA 1
ATOM 659 C C . SER A 1 88 ? -22.888 4.451 22.040 1.00 95.94 88 SER A C 1
ATOM 661 O O . SER A 1 88 ? -23.584 3.663 21.410 1.00 95.94 88 SER A O 1
ATOM 663 N N . LYS A 1 89 ? -23.225 5.743 22.129 1.00 97.06 89 LYS A N 1
ATOM 664 C CA . LYS A 1 89 ? -24.318 6.330 21.345 1.00 97.06 89 LYS A CA 1
ATOM 665 C C . LYS A 1 89 ? -23.935 6.491 19.868 1.00 97.06 89 LYS A C 1
ATOM 667 O O . LYS A 1 89 ? -24.811 6.414 19.015 1.00 97.06 89 LYS A O 1
ATOM 672 N N . ILE A 1 90 ? -22.655 6.743 19.587 1.00 96.75 90 ILE A N 1
ATOM 673 C CA . ILE A 1 90 ? -22.111 6.941 18.236 1.00 96.75 90 ILE A CA 1
ATOM 674 C C . ILE A 1 90 ? -21.737 5.594 17.622 1.00 96.75 90 ILE A C 1
ATOM 676 O O . ILE A 1 90 ? -22.182 5.282 16.522 1.00 96.75 90 ILE A O 1
ATOM 680 N N . ASN A 1 91 ? -20.979 4.777 18.356 1.00 97.06 91 ASN A N 1
ATOM 681 C CA . ASN A 1 91 ? -20.674 3.403 17.981 1.00 97.06 91 ASN A CA 1
ATOM 682 C C . ASN A 1 91 ? -21.147 2.432 19.082 1.00 97.06 91 ASN A C 1
ATOM 684 O O . ASN A 1 91 ? -20.380 2.110 19.994 1.00 97.06 91 ASN A O 1
ATOM 688 N N . PRO A 1 92 ? -22.393 1.924 19.005 1.00 96.00 92 PRO A N 1
ATOM 689 C CA . PRO A 1 92 ? -22.938 0.974 19.979 1.00 96.00 92 PRO A CA 1
ATOM 690 C C . PRO A 1 92 ? -22.173 -0.345 20.091 1.00 96.00 92 PRO A C 1
ATOM 692 O O . PRO A 1 92 ? -22.319 -1.042 21.093 1.00 96.00 92 PRO A O 1
ATOM 695 N N . ARG A 1 93 ? -21.371 -0.701 19.081 1.00 95.38 93 ARG A N 1
ATOM 696 C CA . ARG A 1 93 ? -20.558 -1.922 19.086 1.00 95.38 93 ARG A CA 1
ATOM 697 C C . ARG A 1 93 ? -19.209 -1.731 19.772 1.00 95.38 93 ARG A C 1
ATOM 699 O O . ARG A 1 93 ? -18.534 -2.721 20.032 1.00 95.38 93 ARG A O 1
ATOM 706 N N . GLY A 1 94 ? -18.827 -0.489 20.081 1.00 95.81 94 GLY A N 1
ATOM 707 C CA . GLY A 1 94 ? -17.556 -0.188 20.738 1.00 95.81 94 GLY A CA 1
ATOM 708 C C . GLY A 1 94 ? -16.342 -0.557 19.888 1.00 95.81 94 GLY A C 1
ATOM 709 O O . GLY A 1 94 ? -15.281 -0.833 20.433 1.00 95.81 94 GLY A O 1
ATOM 710 N N . THR A 1 95 ? -16.495 -0.585 18.563 1.00 96.50 95 THR A N 1
ATOM 711 C CA . THR A 1 95 ? -15.429 -0.963 17.632 1.00 96.50 95 THR A CA 1
ATOM 712 C C . THR A 1 95 ? -14.532 0.209 17.233 1.00 96.50 95 THR A C 1
ATOM 714 O O . THR A 1 95 ? -13.641 0.021 16.431 1.00 96.50 95 THR A O 1
ATOM 717 N N . GLY A 1 96 ? -14.698 1.398 17.821 1.00 96.50 96 GLY A N 1
ATOM 718 C CA . GLY A 1 96 ? -13.896 2.591 17.517 1.00 96.50 96 GLY A CA 1
ATOM 719 C C . GLY A 1 96 ? -14.569 3.538 16.518 1.00 96.50 96 GLY A C 1
ATOM 720 O O . GLY A 1 96 ? -15.549 3.184 15.863 1.00 96.50 96 GLY A O 1
ATOM 721 N N . CYS A 1 97 ? -14.069 4.768 16.440 1.00 96.88 97 CYS A N 1
ATOM 722 C CA . CYS A 1 97 ? -14.534 5.791 15.506 1.00 96.88 97 CYS A CA 1
ATOM 723 C C . CYS A 1 97 ? -13.333 6.409 14.791 1.00 96.88 97 CYS A C 1
ATOM 725 O O . CYS A 1 97 ? -12.299 6.604 15.426 1.00 96.88 97 CYS A O 1
ATOM 727 N N . ILE A 1 98 ? -13.467 6.741 13.512 1.00 95.06 98 ILE A N 1
ATOM 728 C CA . ILE A 1 98 ? -12.427 7.445 12.751 1.00 95.06 98 ILE A CA 1
ATOM 729 C C . ILE A 1 98 ? -12.612 8.960 12.847 1.00 95.06 98 ILE A C 1
ATOM 731 O O . ILE A 1 98 ? -13.708 9.453 13.137 1.00 95.06 98 ILE A O 1
ATOM 735 N N . GLY A 1 99 ? -11.531 9.707 12.637 1.00 89.31 99 GLY A N 1
ATOM 736 C CA . GLY A 1 99 ? -11.604 11.162 12.529 1.00 89.31 99 GLY A CA 1
ATOM 737 C C . GLY A 1 99 ? -12.325 11.611 11.261 1.00 89.31 99 GLY A C 1
ATOM 738 O O . GLY A 1 99 ? -12.341 10.899 10.259 1.00 89.31 99 GLY A O 1
ATOM 739 N N . VAL A 1 100 ? -12.923 12.805 11.292 1.00 83.69 100 VAL A N 1
ATOM 740 C CA . VAL A 1 100 ? -13.236 13.511 10.040 1.00 83.69 100 VAL A CA 1
ATOM 741 C C . VAL A 1 100 ? -11.899 13.806 9.372 1.00 83.69 100 VAL A C 1
ATOM 743 O O . VAL A 1 100 ? -11.070 14.467 9.994 1.00 83.69 100 VAL A O 1
ATOM 746 N N . ASP A 1 101 ? -11.699 13.321 8.148 1.00 67.69 101 ASP A N 1
ATOM 747 C CA . ASP A 1 101 ? -10.504 13.633 7.364 1.00 67.69 101 ASP A CA 1
ATOM 748 C C . ASP A 1 101 ? -10.329 15.160 7.289 1.00 67.69 101 ASP A C 1
ATOM 750 O O . ASP A 1 101 ? -11.219 15.890 6.837 1.00 67.69 101 ASP A O 1
ATOM 754 N N . THR A 1 102 ? -9.204 15.650 7.817 1.00 55.62 102 THR A N 1
ATOM 755 C CA . THR A 1 102 ? -8.869 17.083 7.823 1.00 55.62 102 THR A CA 1
ATOM 756 C C . THR A 1 102 ? -7.907 17.470 6.701 1.00 55.62 102 THR A C 1
ATOM 758 O O . THR A 1 102 ? -7.462 18.618 6.650 1.00 55.62 102 THR A O 1
ATOM 761 N N . GLY A 1 103 ? -7.617 16.546 5.779 1.00 53.88 103 GLY A N 1
ATOM 762 C CA . GLY A 1 103 ? -6.679 16.734 4.678 1.00 53.88 103 GLY A CA 1
ATOM 763 C C . GLY A 1 103 ? -5.235 16.383 5.036 1.00 53.88 103 GLY A C 1
ATOM 764 O O . GLY A 1 103 ? -4.316 16.878 4.383 1.00 53.88 103 GLY A O 1
ATOM 765 N N . GLY A 1 104 ? -5.012 15.573 6.076 1.00 61.06 104 GLY A N 1
ATOM 766 C CA . GLY A 1 104 ? -3.714 14.951 6.309 1.00 61.06 104 GLY A CA 1
ATOM 767 C C . GLY A 1 104 ? -3.511 13.823 5.301 1.00 61.06 104 GLY A C 1
ATOM 768 O O . GLY A 1 104 ? -4.308 12.894 5.262 1.00 61.06 104 GLY A O 1
ATOM 769 N N . GLU A 1 105 ? -2.436 13.869 4.507 1.00 57.09 105 GLU A N 1
ATOM 770 C CA . GLU A 1 105 ? -2.126 12.865 3.466 1.00 57.09 105 GLU A CA 1
ATOM 771 C C . GLU A 1 105 ? -2.042 11.410 3.979 1.00 57.09 105 GLU A C 1
ATOM 773 O O . GLU A 1 105 ? -1.884 10.504 3.175 1.00 57.09 105 GLU A O 1
ATOM 778 N N . GLN A 1 106 ? -2.118 11.156 5.287 1.00 61.72 106 GLN A N 1
ATOM 779 C CA . GLN A 1 106 ? -1.951 9.833 5.900 1.00 61.72 106 GLN A CA 1
ATOM 780 C C . GLN A 1 106 ? -3.149 9.411 6.776 1.00 61.72 106 GLN A C 1
ATOM 782 O O . GLN A 1 106 ? -3.099 8.358 7.398 1.00 61.72 106 GLN A O 1
ATOM 787 N N . ASP A 1 107 ? -4.234 10.194 6.838 1.00 74.56 107 ASP A N 1
ATOM 788 C CA . ASP A 1 107 ? -5.356 9.900 7.752 1.00 74.56 107 ASP A CA 1
ATOM 789 C C . ASP A 1 107 ? -6.259 8.753 7.242 1.00 74.56 107 ASP A C 1
ATOM 791 O O . ASP A 1 107 ? -6.943 8.080 8.026 1.00 74.56 107 ASP A O 1
ATOM 795 N N . PHE A 1 108 ? -6.250 8.521 5.923 1.00 86.94 108 PHE A N 1
ATOM 796 C CA . PHE A 1 108 ? -6.947 7.431 5.243 1.00 86.94 108 PHE A CA 1
ATOM 797 C C . PHE A 1 108 ? -6.189 7.018 3.974 1.00 86.94 108 PHE A C 1
ATOM 799 O O . PHE A 1 108 ? -5.977 7.840 3.085 1.00 86.94 108 PHE A O 1
ATOM 806 N N . GLN A 1 109 ? -5.829 5.738 3.853 1.00 86.75 109 GLN A N 1
ATOM 807 C CA . GLN A 1 109 ? -5.219 5.187 2.635 1.00 86.75 109 GLN A CA 1
ATOM 808 C C . GLN A 1 109 ? -5.878 3.858 2.264 1.00 86.75 109 GLN A C 1
ATOM 810 O O . GLN A 1 109 ? -5.801 2.878 3.010 1.00 86.75 109 GLN A O 1
ATOM 815 N N . SER A 1 110 ? -6.540 3.811 1.106 1.00 86.06 110 SER A N 1
ATOM 816 C CA . SER A 1 110 ? -7.141 2.581 0.581 1.00 86.06 110 SER A CA 1
ATOM 817 C C . SER A 1 110 ? -6.070 1.668 0.003 1.00 86.06 110 SER A C 1
ATOM 819 O O . SER A 1 110 ? -5.274 2.116 -0.813 1.00 86.06 110 SER A O 1
ATOM 821 N N . GLY A 1 111 ? -6.078 0.395 0.370 1.00 89.31 111 GLY A N 1
ATOM 822 C CA . GLY A 1 111 ? -5.189 -0.610 -0.196 1.00 89.31 111 GLY A CA 1
ATOM 823 C C . GLY A 1 111 ? -5.884 -1.551 -1.174 1.00 89.31 111 GLY A C 1
ATOM 824 O O . GLY A 1 111 ? -6.878 -1.202 -1.813 1.00 89.31 111 GLY A O 1
ATOM 825 N N . ASP A 1 112 ? -5.353 -2.767 -1.268 1.00 89.38 112 ASP A N 1
ATOM 826 C CA . ASP A 1 112 ? -5.808 -3.766 -2.234 1.00 89.38 112 ASP A CA 1
ATOM 827 C C . ASP A 1 112 ? -7.158 -4.406 -1.887 1.00 89.38 112 ASP A C 1
ATOM 829 O O . ASP A 1 112 ? -7.554 -4.554 -0.723 1.00 89.38 112 ASP A O 1
ATOM 833 N N . PHE A 1 113 ? -7.804 -4.932 -2.929 1.00 93.38 113 PHE A N 1
ATOM 834 C CA . PHE A 1 113 ? -8.745 -6.029 -2.758 1.00 93.38 113 PHE A CA 1
ATOM 835 C C . PHE A 1 113 ? -8.013 -7.271 -2.251 1.00 93.38 113 PHE A C 1
ATOM 837 O O . PHE A 1 113 ? -6.972 -7.678 -2.766 1.00 93.38 113 PHE A O 1
ATOM 844 N N . THR A 1 114 ? -8.613 -7.930 -1.272 1.00 93.69 114 THR A N 1
ATOM 845 C CA . THR A 1 114 ? -8.234 -9.291 -0.904 1.00 93.69 114 THR A CA 1
ATOM 846 C C . THR A 1 114 ? -8.474 -10.262 -2.071 1.00 93.69 114 THR A C 1
ATOM 848 O O . THR A 1 114 ? -9.346 -10.021 -2.910 1.00 93.69 114 THR A O 1
ATOM 851 N N . PRO A 1 115 ? -7.759 -11.399 -2.123 1.00 92.56 115 PRO A N 1
ATOM 852 C CA . PRO A 1 115 ? -7.829 -12.329 -3.257 1.00 92.56 115 PRO A CA 1
ATOM 853 C C . PRO A 1 115 ? -9.202 -12.971 -3.485 1.00 92.56 115 PRO A C 1
ATOM 855 O O . PRO A 1 115 ? -9.467 -13.482 -4.570 1.00 92.56 115 PRO A O 1
ATOM 858 N N . ASP A 1 116 ? -10.079 -12.964 -2.475 1.00 93.19 116 ASP A N 1
ATOM 859 C CA . ASP A 1 116 ? -11.456 -13.444 -2.614 1.00 93.19 116 ASP A CA 1
ATOM 860 C C . ASP A 1 116 ? -12.381 -12.438 -3.323 1.00 93.19 116 ASP A C 1
ATOM 862 O O . ASP A 1 116 ? -13.514 -12.790 -3.659 1.00 93.19 116 ASP A O 1
ATOM 866 N N . GLY A 1 117 ? -11.904 -11.210 -3.560 1.00 93.38 117 GLY A N 1
ATOM 867 C CA . GLY A 1 117 ? -12.649 -10.121 -4.185 1.00 93.38 117 GLY A CA 1
ATOM 868 C C . GLY A 1 117 ? -13.800 -9.580 -3.336 1.00 93.38 117 GLY A C 1
ATOM 869 O O . GLY A 1 117 ? -14.616 -8.825 -3.851 1.00 93.38 117 GLY A O 1
ATOM 870 N N . LYS A 1 118 ? -13.902 -9.974 -2.060 1.00 94.50 118 LYS A N 1
ATOM 871 C CA . LYS A 1 118 ? -15.009 -9.609 -1.161 1.00 94.50 118 LYS A CA 1
ATOM 872 C C . LYS A 1 118 ? -14.627 -8.571 -0.132 1.00 94.50 118 LYS A C 1
ATOM 874 O O . LYS A 1 118 ? -15.520 -7.951 0.449 1.00 94.50 118 LYS A O 1
ATOM 879 N N . HIS A 1 119 ? -13.338 -8.347 0.073 1.00 95.38 119 HIS A N 1
ATOM 880 C CA . HIS A 1 119 ? -12.868 -7.372 1.040 1.00 95.38 119 HIS A CA 1
ATOM 881 C C . HIS A 1 119 ? -11.791 -6.462 0.470 1.00 95.38 119 HIS A C 1
ATOM 883 O O . HIS A 1 119 ? -11.033 -6.880 -0.401 1.00 95.38 119 HIS A O 1
ATOM 889 N N . ILE A 1 120 ? -11.688 -5.258 1.025 1.00 95.25 120 ILE A N 1
ATOM 890 C CA . ILE A 1 120 ? -10.613 -4.295 0.768 1.00 95.25 120 ILE A CA 1
ATOM 891 C C . ILE A 1 120 ? -9.916 -3.980 2.088 1.00 95.25 120 ILE A C 1
ATOM 893 O O . ILE A 1 120 ? -10.577 -3.884 3.126 1.00 95.25 120 ILE A O 1
ATOM 897 N N . VAL A 1 121 ? -8.594 -3.823 2.066 1.00 94.94 121 VAL A N 1
ATOM 898 C CA . VAL A 1 121 ? -7.850 -3.295 3.217 1.00 94.94 121 VAL A CA 1
ATOM 899 C C . VAL A 1 121 ? -7.741 -1.776 3.153 1.00 94.94 121 VAL A C 1
ATOM 901 O O . VAL A 1 121 ? -7.608 -1.200 2.080 1.00 94.94 121 VAL A O 1
ATOM 904 N N . ALA A 1 122 ? -7.776 -1.113 4.303 1.00 93.69 122 ALA A N 1
ATOM 905 C CA . ALA A 1 122 ? -7.552 0.325 4.391 1.00 93.69 122 ALA A CA 1
ATOM 906 C C . ALA A 1 122 ? -6.786 0.675 5.664 1.00 93.69 122 ALA A C 1
ATOM 908 O O . ALA A 1 122 ? -7.026 0.097 6.726 1.00 93.69 122 ALA A O 1
ATOM 909 N N . ASN A 1 123 ? -5.877 1.634 5.554 1.00 92.00 123 ASN A N 1
ATOM 910 C CA . ASN A 1 123 ? -5.339 2.349 6.697 1.00 92.00 123 ASN A CA 1
ATOM 911 C C . ASN A 1 123 ? -6.356 3.413 7.131 1.00 92.00 123 ASN A C 1
ATOM 913 O O . ASN A 1 123 ? -6.867 4.153 6.287 1.00 92.00 123 ASN A O 1
ATOM 917 N N . VAL A 1 124 ? -6.643 3.474 8.431 1.00 92.75 124 VAL A N 1
ATOM 918 C CA . VAL A 1 124 ? -7.460 4.522 9.042 1.00 92.75 124 VAL A CA 1
ATOM 919 C C . VAL A 1 124 ? -6.855 4.991 10.360 1.00 92.75 124 VAL A C 1
ATOM 921 O O . VAL A 1 124 ? -6.261 4.204 11.101 1.00 92.75 124 VAL A O 1
ATOM 924 N N . VAL A 1 125 ? -7.123 6.245 10.721 1.00 93.12 125 VAL A N 1
ATOM 925 C CA . VAL A 1 125 ? -6.842 6.766 12.063 1.00 93.12 125 VAL A CA 1
ATOM 926 C C . VAL A 1 125 ? -8.114 6.774 12.908 1.00 93.12 125 VAL A C 1
ATOM 928 O O . VAL A 1 125 ? -9.037 7.570 12.707 1.00 93.12 125 VAL A O 1
ATOM 931 N N . PHE A 1 126 ? -8.156 5.888 13.898 1.00 94.88 126 PHE A N 1
ATOM 932 C CA . PHE A 1 126 ? -9.184 5.885 14.929 1.00 94.88 126 PHE A CA 1
ATOM 933 C C . PHE A 1 126 ? -8.862 6.912 16.017 1.00 94.88 126 PHE A C 1
ATOM 935 O O . PHE A 1 126 ? -7.725 7.020 16.476 1.00 94.88 126 PHE A O 1
ATOM 942 N N . ILE A 1 127 ? -9.881 7.642 16.474 1.00 95.31 127 ILE A N 1
ATOM 943 C CA . ILE A 1 127 ? -9.740 8.682 17.493 1.00 95.31 127 ILE A CA 1
ATOM 944 C C . ILE A 1 127 ? -10.844 8.612 18.548 1.00 95.31 127 ILE A C 1
ATOM 946 O O . ILE A 1 127 ? -11.943 8.093 18.332 1.00 95.31 127 ILE A O 1
ATOM 950 N N . GLY A 1 128 ? -10.564 9.209 19.707 1.00 96.00 128 GLY A N 1
ATOM 951 C CA . GLY A 1 128 ? -11.561 9.399 20.755 1.00 96.00 128 GLY A CA 1
ATOM 952 C C . GLY A 1 128 ? -11.979 8.103 21.447 1.00 96.00 128 GLY A C 1
ATOM 953 O O . GLY A 1 128 ? -13.061 8.053 22.039 1.00 96.00 128 GLY A O 1
ATOM 954 N N . ALA A 1 129 ? -11.142 7.065 21.391 1.00 97.25 129 ALA A N 1
ATOM 955 C CA . ALA A 1 129 ? -11.346 5.842 22.153 1.00 97.25 129 ALA A CA 1
ATOM 956 C C . ALA A 1 129 ? -11.430 6.151 23.666 1.00 97.25 129 ALA A C 1
ATOM 958 O O . ALA A 1 129 ? -10.848 7.136 24.144 1.00 97.25 129 ALA A O 1
ATOM 959 N N . PRO A 1 130 ? -12.182 5.363 24.452 1.00 97.56 130 PRO A N 1
ATOM 960 C CA . PRO A 1 130 ? -12.188 5.500 25.905 1.00 97.56 130 PRO A CA 1
ATOM 961 C C . PRO A 1 130 ? -10.819 5.150 26.505 1.00 97.56 130 PRO A C 1
ATOM 963 O O . PRO A 1 130 ? -10.016 4.436 25.908 1.00 97.56 130 PRO A O 1
ATOM 966 N N . ALA A 1 131 ? -10.550 5.637 27.719 1.00 96.56 131 ALA A N 1
ATOM 967 C CA . ALA A 1 131 ? -9.325 5.294 28.437 1.00 96.56 131 ALA A CA 1
ATOM 968 C C . ALA A 1 131 ? -9.301 3.806 28.834 1.00 96.56 131 ALA A C 1
ATOM 970 O O . ALA A 1 131 ? -10.340 3.208 29.123 1.00 96.56 131 ALA A O 1
ATOM 971 N N . ALA A 1 132 ? -8.101 3.230 28.956 1.00 94.31 132 ALA A N 1
ATOM 972 C CA . ALA A 1 132 ? -7.928 1.941 29.626 1.00 94.31 132 ALA A CA 1
ATOM 973 C C . ALA A 1 132 ? -8.558 1.996 31.039 1.00 94.31 132 ALA A C 1
ATOM 975 O O . ALA A 1 132 ? -8.427 2.991 31.750 1.00 94.31 132 ALA A O 1
ATOM 976 N N . THR A 1 133 ? -9.270 0.974 31.517 1.00 94.75 133 THR A N 1
ATOM 977 C CA . THR A 1 133 ? -9.308 -0.443 31.096 1.00 94.75 133 THR A CA 1
ATOM 978 C C . THR A 1 133 ? -10.478 -0.821 30.179 1.00 94.75 133 THR A C 1
ATOM 980 O O . THR A 1 133 ? -10.767 -2.007 30.024 1.00 94.75 133 THR A O 1
ATOM 983 N N . ASP A 1 134 ? -11.157 0.158 29.576 1.00 96.06 134 ASP A N 1
ATOM 984 C CA . ASP A 1 134 ? -12.261 -0.111 28.651 1.00 96.06 134 ASP A CA 1
ATOM 985 C C . ASP A 1 134 ? -11.781 -0.970 27.457 1.00 96.06 134 ASP A C 1
ATOM 987 O O . ASP A 1 134 ? -10.741 -0.651 26.869 1.00 96.06 134 ASP A O 1
ATOM 991 N N . PRO A 1 135 ? -12.493 -2.048 27.072 1.00 94.62 135 PRO A N 1
ATOM 992 C CA . PRO A 1 135 ? -12.102 -2.888 25.940 1.00 94.62 135 PRO A CA 1
ATOM 993 C C . PRO A 1 135 ? -11.943 -2.133 24.615 1.00 94.62 135 PRO A C 1
ATOM 995 O O . PRO A 1 135 ? -11.121 -2.535 23.798 1.00 94.62 135 PRO A O 1
ATOM 998 N N . ALA A 1 136 ? -12.678 -1.037 24.403 1.00 96.06 136 ALA A N 1
ATOM 999 C CA . ALA A 1 136 ? -12.593 -0.229 23.189 1.00 96.06 136 ALA A CA 1
ATOM 1000 C C . ALA A 1 136 ? -11.356 0.691 23.150 1.00 96.06 136 ALA A C 1
ATOM 1002 O O . ALA A 1 136 ? -11.081 1.305 22.121 1.00 96.06 136 ALA A O 1
ATOM 1003 N N . SER A 1 137 ? -10.567 0.762 24.229 1.00 96.69 137 SER A N 1
ATOM 1004 C CA . SER A 1 137 ? -9.299 1.513 24.249 1.00 96.69 137 SER A CA 1
ATOM 1005 C C . SER A 1 137 ? -8.267 0.994 23.238 1.00 96.69 137 SER A C 1
ATOM 1007 O O . SER A 1 137 ? -7.355 1.724 22.865 1.00 96.69 137 SER A O 1
ATOM 1009 N N . ILE A 1 138 ? -8.421 -0.243 22.748 1.00 96.44 138 ILE A N 1
ATOM 1010 C CA . ILE A 1 138 ? -7.516 -0.862 21.767 1.00 96.44 138 ILE A CA 1
ATOM 1011 C C . ILE A 1 138 ? -7.612 -0.271 20.359 1.00 96.44 138 ILE A C 1
ATOM 1013 O O . ILE A 1 138 ? -6.794 -0.625 19.511 1.00 96.44 138 ILE A O 1
ATOM 1017 N N . TYR A 1 139 ? -8.647 0.527 20.096 1.00 96.25 139 TYR A N 1
ATOM 1018 C CA . TYR A 1 139 ? -8.883 1.095 18.779 1.00 96.25 139 TYR A CA 1
ATOM 1019 C C . TYR A 1 139 ? -8.116 2.387 18.557 1.00 96.25 139 TYR A C 1
ATOM 1021 O O . TYR A 1 139 ? -8.018 2.780 17.416 1.00 96.25 139 TYR A O 1
ATOM 1029 N N . ASP A 1 140 ? -7.567 3.039 19.582 1.00 93.44 140 ASP A N 1
ATOM 1030 C CA . ASP A 1 140 ? -6.910 4.342 19.421 1.00 93.44 140 ASP A CA 1
ATOM 1031 C C . ASP A 1 140 ? -5.698 4.292 18.466 1.00 93.44 140 ASP A C 1
ATOM 1033 O O . ASP A 1 140 ? -4.863 3.383 18.546 1.00 93.44 140 ASP A O 1
ATOM 1037 N N . GLY A 1 141 ? -5.592 5.295 17.590 1.00 91.50 141 GLY A N 1
ATOM 1038 C CA . GLY A 1 141 ? -4.457 5.497 16.691 1.00 91.50 141 GLY A CA 1
ATOM 1039 C C . GLY A 1 141 ? -4.641 4.949 15.275 1.00 91.50 141 GLY A C 1
ATOM 1040 O O . GLY A 1 141 ? -5.739 4.612 14.836 1.00 91.50 141 GLY A O 1
ATOM 1041 N N . GLU A 1 142 ? -3.533 4.905 14.542 1.00 91.25 142 GLU A N 1
ATOM 1042 C CA . GLU A 1 142 ? -3.474 4.436 13.160 1.00 91.25 142 GLU A CA 1
ATOM 1043 C C . GLU A 1 142 ? -3.531 2.907 13.091 1.00 91.25 142 GLU A C 1
ATOM 1045 O O . GLU A 1 142 ? -2.808 2.208 13.808 1.00 91.25 142 GLU A O 1
ATOM 1050 N N . GLN A 1 143 ? -4.425 2.378 12.257 1.00 92.94 143 GLN A N 1
ATOM 1051 C CA . GLN A 1 143 ? -4.753 0.959 12.215 1.00 92.94 143 GLN A CA 1
ATOM 1052 C C . GLN A 1 143 ? -5.059 0.492 10.795 1.00 92.94 143 GLN A C 1
ATOM 1054 O O . GLN A 1 143 ? -5.585 1.228 9.965 1.00 92.94 143 GLN A O 1
ATOM 1059 N N . LEU A 1 144 ? -4.812 -0.791 10.554 1.00 94.00 144 LEU A N 1
ATOM 1060 C CA . LEU A 1 144 ? -5.259 -1.487 9.364 1.00 94.00 144 LEU A CA 1
ATOM 1061 C C . LEU A 1 144 ? -6.634 -2.111 9.620 1.00 94.00 144 LEU A C 1
ATOM 1063 O O . LEU A 1 144 ? -6.836 -2.859 10.588 1.00 94.00 144 LEU A O 1
ATOM 1067 N N . ILE A 1 145 ? -7.577 -1.830 8.728 1.00 95.69 145 ILE A N 1
ATOM 1068 C CA . ILE A 1 145 ? -8.917 -2.410 8.728 1.00 95.69 145 ILE A CA 1
ATOM 1069 C C . ILE A 1 145 ? -9.163 -3.211 7.455 1.00 95.69 145 ILE A C 1
ATOM 1071 O O . ILE A 1 145 ? -8.539 -2.993 6.420 1.00 95.69 145 ILE A O 1
ATOM 1075 N N . LEU A 1 146 ? -10.107 -4.137 7.552 1.00 96.38 146 LEU A N 1
ATOM 1076 C CA . LEU A 1 146 ? -10.690 -4.873 6.446 1.00 96.38 146 LEU A CA 1
ATOM 1077 C C . LEU A 1 146 ? -12.145 -4.424 6.287 1.00 96.38 146 LEU A C 1
ATOM 1079 O O . LEU A 1 146 ? -12.859 -4.365 7.286 1.00 96.38 146 LEU A O 1
ATOM 1083 N N . ILE A 1 147 ? -12.585 -4.123 5.070 1.00 96.94 147 ILE A N 1
ATOM 1084 C CA . ILE A 1 147 ? -13.929 -3.627 4.743 1.00 96.94 147 ILE A CA 1
ATOM 1085 C C . ILE A 1 147 ? -14.585 -4.616 3.782 1.00 96.94 147 ILE A C 1
ATOM 1087 O O . ILE A 1 147 ? -13.952 -5.051 2.826 1.00 96.94 147 ILE A O 1
ATOM 1091 N N . THR A 1 148 ? -15.837 -4.985 4.031 1.00 96.44 148 THR A N 1
ATOM 1092 C CA . THR A 1 148 ? -16.629 -5.819 3.114 1.00 96.44 148 THR A CA 1
ATOM 1093 C C . THR A 1 148 ? -17.086 -5.015 1.898 1.00 96.44 148 THR A C 1
ATOM 1095 O O . THR A 1 148 ? -17.410 -3.833 1.994 1.00 96.44 148 THR A O 1
ATOM 1098 N N . THR A 1 149 ? -17.139 -5.672 0.746 1.00 94.81 149 THR A N 1
ATOM 1099 C CA . THR A 1 149 ? -17.579 -5.075 -0.530 1.00 94.81 149 THR A CA 1
ATOM 1100 C C . THR A 1 149 ? -18.905 -5.644 -1.025 1.00 94.81 149 THR A C 1
ATOM 1102 O O . THR A 1 149 ? -19.525 -5.083 -1.921 1.00 94.81 149 THR A O 1
ATOM 1105 N N . ASP A 1 150 ? -19.374 -6.735 -0.417 1.00 92.38 150 ASP A N 1
ATOM 1106 C CA . ASP A 1 150 ? -20.585 -7.463 -0.805 1.00 92.38 150 ASP A CA 1
ATOM 1107 C C . ASP A 1 150 ? -21.792 -7.168 0.107 1.00 92.38 150 ASP A C 1
ATOM 1109 O O . ASP A 1 150 ? -22.820 -7.845 0.032 1.00 92.38 150 ASP A O 1
ATOM 1113 N N . GLY A 1 151 ? -21.673 -6.166 0.985 1.00 90.94 151 GLY A N 1
ATOM 1114 C CA . GLY A 1 151 ? -22.719 -5.764 1.929 1.00 90.94 151 GLY A CA 1
ATOM 1115 C C . GLY A 1 151 ? -22.937 -6.737 3.093 1.00 90.94 151 GLY A C 1
ATOM 1116 O O . GLY A 1 151 ? -23.922 -6.601 3.825 1.00 90.94 151 GLY A O 1
ATOM 1117 N N . THR A 1 152 ? -22.059 -7.728 3.274 1.00 95.50 152 THR A N 1
ATOM 1118 C CA . THR A 1 152 ? -22.096 -8.623 4.436 1.00 95.50 152 THR A CA 1
ATOM 1119 C C . THR A 1 152 ? -21.457 -7.978 5.670 1.00 95.50 152 THR A C 1
ATOM 1121 O O . THR A 1 152 ? -20.868 -6.906 5.610 1.00 95.50 152 THR A O 1
ATOM 1124 N N . ASN A 1 153 ? -21.598 -8.623 6.830 1.00 97.50 153 ASN A N 1
ATOM 1125 C CA . ASN A 1 153 ? -20.967 -8.178 8.071 1.00 97.50 153 ASN A CA 1
ATOM 1126 C C . ASN A 1 153 ? -19.985 -9.235 8.577 1.00 97.50 153 ASN A C 1
ATOM 1128 O O . ASN A 1 153 ? -20.234 -10.439 8.475 1.00 97.50 153 ASN A O 1
ATOM 1132 N N . PHE A 1 154 ? -18.919 -8.778 9.226 1.00 97.12 154 PHE A N 1
ATOM 1133 C CA . PHE A 1 154 ? -18.050 -9.624 10.034 1.00 97.12 154 PHE A CA 1
ATOM 1134 C C . PHE A 1 154 ? -18.782 -10.138 11.291 1.00 97.12 154 PHE A C 1
ATOM 1136 O O . PHE A 1 154 ? -19.842 -9.625 11.659 1.00 97.12 154 PHE A O 1
ATOM 1143 N N . PRO A 1 155 ? -18.229 -11.133 12.018 1.00 95.94 155 PRO A N 1
ATOM 1144 C CA . PRO A 1 155 ? -18.863 -11.676 13.225 1.00 95.94 155 PRO A CA 1
ATOM 1145 C C . PRO A 1 155 ? -19.127 -10.666 14.359 1.00 95.94 155 PRO A C 1
ATOM 1147 O O . PRO A 1 155 ? -19.989 -10.911 15.198 1.00 95.94 155 PRO A O 1
ATOM 1150 N N . ASN A 1 156 ? -18.417 -9.530 14.394 1.00 93.06 156 ASN A N 1
ATOM 1151 C CA . ASN A 1 156 ? -18.694 -8.408 15.310 1.00 93.06 156 ASN A CA 1
ATOM 1152 C C . ASN A 1 156 ? -19.959 -7.608 14.911 1.00 93.06 156 ASN A C 1
ATOM 1154 O O . ASN A 1 156 ? -20.443 -6.775 15.681 1.00 93.06 156 ASN A O 1
ATOM 1158 N N . GLY A 1 157 ? -20.525 -7.891 13.735 1.00 96.38 157 GLY A N 1
ATOM 1159 C CA . GLY A 1 157 ? -21.715 -7.267 13.167 1.00 96.38 157 GLY A CA 1
ATOM 1160 C C . GLY A 1 157 ? -21.460 -5.928 12.478 1.00 96.38 157 GLY A C 1
ATOM 1161 O O . GLY A 1 157 ? -22.432 -5.277 12.096 1.00 96.38 157 GLY A O 1
ATOM 1162 N N . ASP A 1 158 ? -20.197 -5.526 12.344 1.00 97.94 158 ASP A N 1
ATOM 1163 C CA . ASP A 1 158 ? -19.783 -4.402 11.510 1.00 97.94 158 ASP A CA 1
ATOM 1164 C C . ASP A 1 158 ? -19.441 -4.899 10.098 1.00 97.94 158 ASP A C 1
ATOM 1166 O O . ASP A 1 158 ? -18.960 -6.026 9.942 1.00 97.94 158 ASP A O 1
ATOM 1170 N N . PRO A 1 159 ? -19.619 -4.063 9.065 1.00 97.38 159 PRO A N 1
ATOM 1171 C CA . PRO A 1 159 ? -19.170 -4.369 7.709 1.00 97.38 159 PRO A CA 1
ATOM 1172 C C . PRO A 1 159 ? -17.661 -4.130 7.530 1.00 97.38 159 PRO A C 1
ATOM 1174 O O . PRO A 1 159 ? -17.139 -4.201 6.420 1.00 97.38 159 PRO A O 1
ATOM 1177 N N . TRP A 1 160 ? -16.955 -3.858 8.628 1.00 97.44 160 TRP A N 1
ATOM 1178 C CA . TRP A 1 160 ? -15.513 -3.703 8.703 1.00 97.44 160 TRP A CA 1
ATOM 1179 C C . TRP A 1 160 ? -14.956 -4.383 9.962 1.00 97.44 160 TRP A C 1
ATOM 1181 O O . TRP A 1 160 ? -15.668 -4.667 10.932 1.00 97.44 160 TRP A O 1
ATOM 1191 N N . LYS A 1 161 ? -13.652 -4.648 9.958 1.00 96.31 161 LYS A N 1
ATOM 1192 C CA . LYS A 1 161 ? -12.931 -5.254 11.075 1.00 96.31 161 LYS A CA 1
ATOM 1193 C C . LYS A 1 161 ? -11.533 -4.666 11.177 1.00 96.31 161 LYS A C 1
ATOM 1195 O O . LYS A 1 161 ? -10.786 -4.696 10.210 1.00 96.31 161 LYS A O 1
ATOM 1200 N N . CYS A 1 162 ? -11.146 -4.210 12.364 1.00 96.38 162 CYS A N 1
ATOM 1201 C CA . CYS A 1 162 ? -9.756 -3.845 12.617 1.00 96.38 162 CYS A CA 1
ATOM 1202 C C . CYS A 1 162 ? -8.887 -5.094 12.793 1.00 96.38 162 CYS A C 1
ATOM 1204 O O . CYS A 1 162 ? -9.211 -5.959 13.612 1.00 96.38 162 CYS A O 1
ATOM 1206 N N . ILE A 1 163 ? -7.803 -5.194 12.022 1.00 94.06 163 ILE A N 1
ATOM 1207 C CA . ILE A 1 163 ? -6.910 -6.362 12.037 1.00 94.06 163 ILE A CA 1
ATOM 1208 C C . ILE A 1 163 ? -5.636 -6.135 12.855 1.00 94.06 163 ILE A C 1
ATOM 1210 O O . ILE A 1 163 ? -5.018 -7.107 13.282 1.00 94.06 163 ILE A O 1
ATOM 1214 N N . THR A 1 164 ? -5.292 -4.880 13.149 1.00 93.62 164 THR A N 1
ATOM 1215 C CA . THR A 1 164 ? -4.128 -4.504 13.977 1.00 93.62 164 THR A CA 1
ATOM 1216 C C . THR A 1 164 ? -4.499 -4.009 15.377 1.00 93.62 164 THR A C 1
ATOM 1218 O O . THR A 1 164 ? -3.638 -3.944 16.256 1.00 93.62 164 THR A O 1
ATOM 1221 N N . CYS A 1 165 ? -5.777 -3.724 15.632 1.00 94.56 165 CYS A N 1
ATOM 1222 C CA . CYS A 1 165 ? -6.239 -3.278 16.943 1.00 94.56 165 CYS A CA 1
ATOM 1223 C C . CYS A 1 165 ? -5.996 -4.349 18.006 1.00 94.56 165 CYS A C 1
ATOM 1225 O O . CYS A 1 165 ? -6.263 -5.537 17.809 1.00 94.56 165 CYS A O 1
ATOM 1227 N N . GLY A 1 166 ? -5.502 -3.917 19.164 1.00 92.44 166 GLY A N 1
ATOM 1228 C CA . GLY A 1 166 ? -5.209 -4.809 20.285 1.00 92.44 166 GLY A CA 1
ATOM 1229 C C . GLY A 1 166 ? -3.954 -5.668 20.112 1.00 92.44 166 GLY A C 1
ATOM 1230 O O . GLY A 1 166 ? -3.670 -6.482 20.994 1.00 92.44 166 GLY A O 1
ATOM 1231 N N . VAL A 1 167 ? -3.173 -5.488 19.037 1.00 91.31 167 VAL A N 1
ATOM 1232 C CA . VAL A 1 167 ? -1.829 -6.072 18.946 1.00 91.31 167 VAL A CA 1
ATOM 1233 C C . VAL A 1 167 ? -0.969 -5.476 20.072 1.00 91.31 167 VAL A C 1
ATOM 1235 O O . VAL A 1 167 ? -0.772 -4.262 20.119 1.00 91.31 167 VAL A O 1
ATOM 1238 N N . PRO A 1 168 ? -0.445 -6.289 21.011 1.00 87.81 168 PRO A N 1
ATOM 1239 C CA . PRO A 1 168 ? 0.355 -5.765 22.114 1.00 87.81 168 PRO A CA 1
ATOM 1240 C C . PRO A 1 168 ? 1.615 -5.065 21.601 1.00 87.81 168 PRO A C 1
ATOM 1242 O O . PRO A 1 168 ? 2.265 -5.585 20.700 1.00 87.81 168 PRO A O 1
ATOM 1245 N N . SER A 1 169 ? 2.052 -3.973 22.235 1.00 84.06 169 SER A N 1
ATOM 1246 C CA . SER A 1 169 ? 3.235 -3.211 21.786 1.00 84.06 169 SER A CA 1
ATOM 1247 C C . SER A 1 169 ? 4.508 -4.063 21.676 1.00 84.06 169 SER A C 1
ATOM 1249 O O . SER A 1 169 ? 5.334 -3.842 20.800 1.00 84.06 169 SER A O 1
ATOM 1251 N N . LYS A 1 170 ? 4.648 -5.101 22.514 1.00 83.62 170 LYS A N 1
ATOM 1252 C CA . LYS A 1 170 ? 5.750 -6.081 22.430 1.00 83.62 170 LYS A CA 1
ATOM 1253 C C . LYS A 1 170 ? 5.748 -6.931 21.146 1.00 83.62 170 LYS A C 1
ATOM 1255 O O . LYS A 1 170 ? 6.780 -7.492 20.804 1.00 83.62 170 LYS A O 1
ATOM 1260 N N . ASN A 1 171 ? 4.595 -7.049 20.485 1.00 82.06 171 ASN A N 1
ATOM 1261 C CA . ASN A 1 171 ? 4.381 -7.775 19.231 1.00 82.06 171 ASN A CA 1
ATOM 1262 C C . ASN A 1 171 ? 4.303 -6.832 18.016 1.00 82.06 171 ASN A C 1
ATOM 1264 O O . ASN A 1 171 ? 4.328 -7.315 16.892 1.00 82.06 171 ASN A O 1
ATOM 1268 N N . ALA A 1 172 ? 4.247 -5.516 18.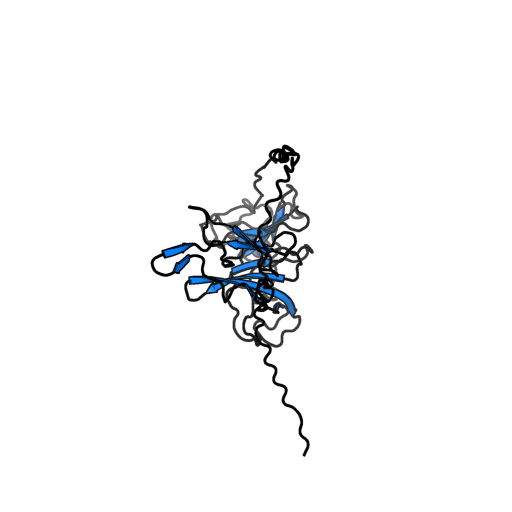238 1.00 80.88 172 ALA A N 1
ATOM 1269 C CA . ALA A 1 172 ? 4.419 -4.489 17.213 1.00 80.88 172 ALA A CA 1
ATOM 1270 C C . ALA A 1 172 ? 5.697 -3.655 17.458 1.00 80.88 172 ALA A C 1
ATOM 1272 O O . ALA A 1 172 ? 5.637 -2.421 17.440 1.00 80.88 172 ALA A O 1
ATOM 1273 N N . PRO A 1 173 ? 6.857 -4.278 17.755 1.00 73.94 173 PRO A N 1
ATOM 1274 C CA . PRO A 1 173 ? 8.077 -3.512 17.913 1.00 73.94 173 PRO A CA 1
ATOM 1275 C C . PRO A 1 173 ? 8.461 -2.937 16.542 1.00 73.94 173 PRO A C 1
ATOM 1277 O O . PRO A 1 173 ? 8.315 -3.616 15.528 1.00 73.94 173 PRO A O 1
ATOM 1280 N N . TRP A 1 174 ? 8.969 -1.703 16.513 1.00 73.12 174 TRP A N 1
ATOM 1281 C CA . TRP A 1 174 ? 9.472 -1.075 15.278 1.00 73.12 174 TRP A CA 1
ATOM 1282 C C . TRP A 1 174 ? 8.399 -0.859 14.214 1.00 73.12 174 TRP A C 1
ATOM 1284 O O . TRP A 1 174 ? 8.662 -0.906 13.017 1.00 73.12 174 TRP A O 1
ATOM 1294 N N . LEU A 1 175 ? 7.172 -0.614 14.660 1.00 76.88 175 LEU A N 1
ATOM 1295 C CA . LEU A 1 175 ? 6.093 -0.133 13.817 1.00 76.88 175 LEU A CA 1
ATOM 1296 C C . LEU A 1 175 ? 6.551 1.241 13.253 1.00 76.88 175 LEU A C 1
ATOM 1298 O O . LEU A 1 175 ? 6.547 2.224 13.985 1.00 76.88 175 LEU A O 1
ATOM 1302 N N . ASP A 1 176 ? 7.033 1.283 11.998 1.00 76.00 176 ASP A N 1
ATOM 1303 C CA . ASP A 1 176 ? 7.380 2.538 11.302 1.00 76.00 176 ASP A CA 1
ATOM 1304 C C . ASP A 1 176 ? 6.241 3.588 11.409 1.00 76.00 176 ASP A C 1
ATOM 1306 O O . ASP A 1 176 ? 5.067 3.235 11.320 1.00 76.00 176 ASP A O 1
ATOM 1310 N N . PRO A 1 177 ? 6.542 4.864 11.694 1.00 78.62 177 PRO A N 1
ATOM 1311 C CA . PRO A 1 177 ? 5.511 5.894 11.815 1.00 78.62 177 PRO A CA 1
ATOM 1312 C C . PRO A 1 177 ? 4.746 6.196 10.522 1.00 78.62 177 PRO A C 1
ATOM 1314 O O . PRO A 1 177 ? 3.689 6.808 10.591 1.00 78.62 177 PRO A O 1
ATOM 1317 N N . GLN A 1 178 ? 5.289 5.836 9.362 1.00 77.25 178 GLN A N 1
ATOM 1318 C CA . GLN A 1 178 ? 4.657 6.017 8.066 1.00 77.25 178 GLN A CA 1
ATOM 1319 C C . GLN A 1 178 ? 4.078 4.680 7.588 1.00 77.25 178 GLN A C 1
ATOM 1321 O O . GLN A 1 178 ? 4.700 3.606 7.620 1.00 77.25 178 GLN A O 1
ATOM 1326 N N . ARG A 1 179 ? 2.811 4.742 7.191 1.00 80.50 179 ARG A N 1
ATOM 1327 C CA . ARG A 1 179 ? 1.984 3.587 6.859 1.00 80.50 179 ARG A CA 1
ATOM 1328 C C . ARG A 1 179 ? 1.262 3.849 5.551 1.00 80.50 179 ARG A C 1
ATOM 1330 O O . ARG A 1 179 ? 0.067 4.132 5.514 1.00 80.50 179 ARG A O 1
ATOM 1337 N N . ASP A 1 180 ? 2.043 3.724 4.490 1.00 76.75 180 ASP A N 1
ATOM 1338 C CA . ASP A 1 180 ? 1.580 3.869 3.115 1.00 76.75 180 ASP A CA 1
ATOM 1339 C C . ASP A 1 180 ? 0.521 2.806 2.741 1.00 76.75 180 ASP A C 1
ATOM 1341 O O . ASP A 1 180 ? 0.163 1.942 3.554 1.00 76.75 180 ASP A O 1
ATOM 1345 N N . TYR A 1 181 ? 0.045 2.861 1.495 1.00 84.75 181 TYR A N 1
ATOM 1346 C CA . TYR A 1 181 ? -0.930 1.934 0.904 1.00 84.75 181 TYR A CA 1
ATOM 1347 C C . TYR A 1 181 ? -0.725 0.465 1.338 1.00 84.75 181 TYR A C 1
ATOM 1349 O O . TYR A 1 181 ? 0.318 -0.131 1.045 1.00 84.75 181 TYR A O 1
ATOM 1357 N N . PRO A 1 182 ? -1.688 -0.149 2.056 1.00 90.31 182 PRO A N 1
ATOM 1358 C CA . PRO A 1 182 ? -1.549 -1.537 2.465 1.00 90.31 182 PRO A CA 1
ATOM 1359 C C . PRO A 1 182 ? -1.795 -2.499 1.299 1.00 90.31 182 PRO A C 1
ATOM 1361 O O . PRO A 1 182 ? -2.753 -2.346 0.544 1.00 90.31 182 PRO A O 1
ATOM 1364 N N . HIS A 1 183 ? -0.987 -3.554 1.216 1.00 91.31 183 HIS A N 1
ATOM 1365 C CA . HIS A 1 183 ? -1.099 -4.574 0.170 1.00 91.31 183 HIS A CA 1
ATOM 1366 C C . HIS A 1 183 ? -1.419 -5.942 0.752 1.00 91.31 183 HIS A C 1
ATOM 1368 O O . HIS A 1 183 ? -0.867 -6.321 1.785 1.00 91.31 183 HIS A O 1
ATOM 1374 N N . VAL A 1 184 ? -2.283 -6.712 0.093 1.00 92.31 184 VAL A N 1
ATOM 1375 C CA . VAL A 1 184 ? -2.652 -8.063 0.545 1.00 92.31 184 VAL A CA 1
ATOM 1376 C C . VAL A 1 184 ? -1.989 -9.090 -0.355 1.00 92.31 184 VAL A C 1
ATOM 1378 O O . VAL A 1 184 ? -2.095 -9.028 -1.574 1.00 92.31 184 VAL A O 1
ATOM 1381 N N . PHE A 1 185 ? -1.336 -10.076 0.252 1.00 92.19 185 PHE A N 1
ATOM 1382 C CA . PHE A 1 185 ? -0.752 -11.180 -0.503 1.00 92.19 185 PHE A CA 1
ATOM 1383 C C . PHE A 1 185 ? -1.854 -12.053 -1.107 1.00 92.19 185 PHE A C 1
ATOM 1385 O O . PHE A 1 185 ? -2.917 -12.226 -0.506 1.00 92.19 185 PHE A O 1
ATOM 1392 N N . ARG A 1 186 ? -1.593 -12.690 -2.249 1.00 90.94 186 ARG A N 1
ATOM 1393 C CA . ARG A 1 186 ? -2.531 -13.616 -2.908 1.00 90.94 186 ARG A CA 1
ATOM 1394 C C . ARG A 1 186 ? -2.920 -14.815 -2.049 1.00 90.94 186 ARG A C 1
ATOM 1396 O O . ARG A 1 186 ? -3.982 -15.396 -2.260 1.00 90.94 186 ARG A O 1
ATOM 1403 N N . SER A 1 187 ? -2.110 -15.163 -1.051 1.00 88.19 187 SER A N 1
ATOM 1404 C CA . SER A 1 187 ? -2.484 -16.136 -0.015 1.00 88.19 187 SER A CA 1
ATOM 1405 C C . SER A 1 187 ? -3.663 -15.691 0.864 1.00 88.19 187 SER A C 1
ATOM 1407 O O . SER A 1 187 ? -4.318 -16.538 1.468 1.00 88.19 187 SER A O 1
ATOM 1409 N N . GLY A 1 188 ? -3.932 -14.386 0.965 1.00 89.38 188 GLY A N 1
ATOM 1410 C CA . GLY A 1 188 ? -5.016 -13.798 1.759 1.00 89.38 188 GLY A CA 1
ATOM 1411 C C . GLY A 1 188 ? -4.810 -13.843 3.278 1.00 89.38 188 GLY A C 1
ATOM 1412 O O . GLY A 1 188 ? -5.676 -13.399 4.027 1.00 89.38 188 GLY A O 1
ATOM 1413 N N . ASP A 1 189 ? -3.681 -14.373 3.752 1.00 88.06 189 ASP A N 1
ATOM 1414 C CA . ASP A 1 189 ? -3.386 -14.591 5.176 1.00 88.06 189 ASP A CA 1
ATOM 1415 C C . ASP A 1 189 ? -2.444 -13.545 5.792 1.00 88.06 189 ASP A C 1
ATOM 1417 O O . ASP A 1 189 ? -2.217 -13.551 7.004 1.00 88.06 189 ASP A O 1
ATOM 1421 N N . LYS A 1 190 ? -1.900 -12.640 4.973 1.00 89.81 190 LYS A N 1
ATOM 1422 C CA . LYS A 1 190 ? -0.956 -11.602 5.390 1.00 89.81 190 LYS A CA 1
ATOM 1423 C C . LYS A 1 190 ? -1.078 -10.359 4.513 1.00 89.81 190 LYS A C 1
ATOM 1425 O O . LYS A 1 190 ? -1.467 -10.442 3.347 1.00 89.81 190 LYS A O 1
ATOM 1430 N N . ALA A 1 191 ? -0.719 -9.220 5.090 1.00 89.94 191 ALA A N 1
ATOM 1431 C CA . ALA A 1 191 ? -0.707 -7.928 4.422 1.00 89.94 191 ALA A CA 1
ATOM 1432 C C . ALA A 1 191 ? 0.595 -7.178 4.731 1.00 89.94 191 ALA A C 1
ATOM 1434 O O . ALA A 1 191 ? 1.161 -7.325 5.817 1.00 89.94 191 ALA A O 1
ATOM 1435 N N . LEU A 1 192 ? 1.055 -6.379 3.773 1.00 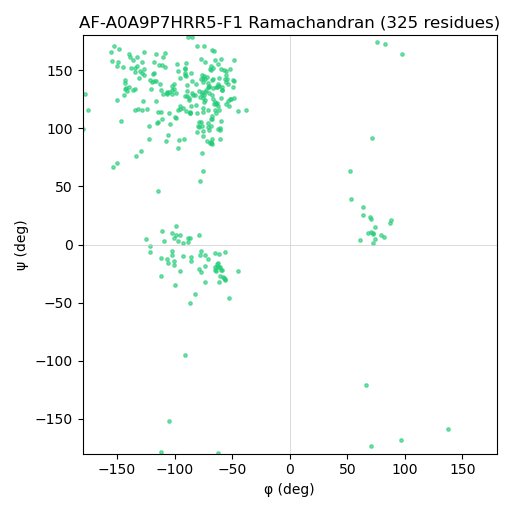87.94 192 LEU A N 1
ATOM 1436 C CA . LEU A 1 192 ? 2.071 -5.356 3.965 1.00 87.94 192 LEU A CA 1
ATOM 1437 C C . LEU A 1 192 ? 1.385 -4.081 4.466 1.00 87.94 192 LEU A C 1
ATOM 1439 O O . LEU A 1 192 ? 0.396 -3.649 3.881 1.00 87.94 192 LEU A O 1
ATOM 1443 N N . TRP A 1 193 ? 1.904 -3.486 5.537 1.00 87.06 193 TRP A N 1
ATOM 1444 C CA . TRP A 1 193 ? 1.382 -2.240 6.095 1.00 87.06 193 TRP A CA 1
ATOM 1445 C C . TRP A 1 193 ? 2.523 -1.412 6.678 1.00 87.06 193 TRP A C 1
ATOM 1447 O O . TRP A 1 193 ? 3.099 -1.756 7.714 1.00 87.06 193 TRP A O 1
ATOM 1457 N N . GLY A 1 194 ? 2.862 -0.342 5.956 1.00 79.44 194 GLY A N 1
ATOM 1458 C CA . GLY A 1 194 ? 4.071 0.448 6.161 1.00 79.44 194 GLY A CA 1
ATOM 1459 C C . GLY A 1 194 ? 5.364 -0.259 5.766 1.00 79.44 194 GLY A C 1
ATOM 1460 O O . GLY A 1 194 ? 5.361 -1.347 5.189 1.00 79.44 194 GLY A O 1
ATOM 1461 N N . HIS A 1 195 ? 6.487 0.388 6.070 1.00 74.69 195 HIS A N 1
ATOM 1462 C CA . HIS A 1 195 ? 7.805 -0.012 5.584 1.00 74.69 195 HIS A CA 1
ATOM 1463 C C . HIS A 1 195 ? 8.828 -0.153 6.710 1.00 74.69 195 HIS A C 1
ATOM 1465 O O . HIS A 1 195 ? 8.776 0.552 7.696 1.00 74.69 195 HIS A O 1
ATOM 1471 N N . ASN A 1 196 ? 9.774 -1.079 6.563 1.00 62.28 196 ASN A N 1
ATOM 1472 C CA . ASN A 1 196 ? 10.989 -1.179 7.378 1.00 62.28 196 ASN A CA 1
ATOM 1473 C C . ASN A 1 196 ? 12.078 -1.797 6.491 1.00 62.28 196 ASN A C 1
ATOM 1475 O O . ASN A 1 196 ? 12.420 -2.970 6.630 1.00 62.28 196 ASN A O 1
ATOM 1479 N N . ILE A 1 197 ? 12.555 -1.049 5.495 1.00 58.53 197 ILE A N 1
ATOM 1480 C CA . ILE A 1 197 ? 13.569 -1.551 4.557 1.00 58.53 197 ILE A CA 1
ATOM 1481 C C . ILE A 1 197 ? 14.957 -1.249 5.120 1.00 58.53 197 ILE A C 1
ATOM 1483 O O . ILE A 1 197 ? 15.195 -0.142 5.576 1.00 58.53 197 ILE A O 1
ATOM 1487 N N . THR A 1 198 ? 15.903 -2.188 5.055 1.00 52.38 198 THR A N 1
ATOM 1488 C CA . THR A 1 198 ? 17.333 -1.912 5.302 1.00 52.38 198 THR A CA 1
ATOM 1489 C C . THR A 1 198 ? 18.060 -1.789 3.957 1.00 52.38 198 THR A C 1
ATOM 1491 O O . THR A 1 198 ? 17.804 -2.580 3.055 1.00 52.38 198 THR A O 1
ATOM 1494 N N . VAL A 1 199 ? 18.914 -0.770 3.768 1.00 53.47 199 VAL A N 1
ATOM 1495 C CA . VAL A 1 199 ? 19.423 -0.399 2.418 1.00 53.47 199 VAL A CA 1
ATOM 1496 C C . VAL A 1 199 ? 20.930 -0.425 2.234 1.00 53.47 199 VAL A C 1
ATOM 1498 O O . VAL A 1 199 ? 21.413 -0.232 1.119 1.00 53.47 199 VAL A O 1
ATOM 1501 N N . THR A 1 200 ? 21.717 -0.641 3.282 1.00 57.28 200 THR A N 1
ATOM 1502 C CA . THR A 1 200 ? 23.156 -0.785 3.050 1.00 57.28 200 THR A CA 1
ATOM 1503 C C . THR A 1 200 ? 23.440 -2.164 2.456 1.00 57.28 200 THR A C 1
ATOM 1505 O O . THR A 1 200 ? 22.838 -3.174 2.822 1.00 57.28 200 THR A O 1
ATOM 1508 N N . ALA A 1 201 ? 24.404 -2.220 1.539 1.00 56.06 201 ALA A N 1
ATOM 1509 C CA . ALA A 1 201 ? 24.806 -3.468 0.893 1.00 56.06 201 ALA A CA 1
ATOM 1510 C C . ALA A 1 201 ? 25.385 -4.511 1.872 1.00 56.06 201 ALA A C 1
ATOM 1512 O O . ALA A 1 201 ? 25.491 -5.684 1.519 1.00 56.06 201 ALA A O 1
ATOM 1513 N N . ASP A 1 202 ? 25.783 -4.094 3.079 1.00 62.12 202 ASP A N 1
ATOM 1514 C CA . ASP A 1 202 ? 26.233 -4.969 4.166 1.00 62.12 202 ASP A CA 1
ATOM 1515 C C . ASP A 1 202 ? 25.144 -5.227 5.228 1.00 62.12 202 ASP A C 1
ATOM 1517 O O . ASP A 1 202 ? 25.411 -5.880 6.239 1.00 62.12 202 ASP A O 1
ATOM 1521 N N . GLY A 1 203 ? 23.918 -4.744 4.993 1.00 60.16 203 GLY A N 1
ATOM 1522 C CA . GLY A 1 203 ? 22.765 -4.903 5.876 1.00 60.16 203 GLY A CA 1
ATOM 1523 C C . GLY A 1 203 ? 22.829 -4.069 7.159 1.00 60.16 203 GLY A C 1
ATOM 1524 O O . GLY A 1 203 ? 22.012 -4.271 8.049 1.00 60.16 203 GLY A O 1
ATOM 1525 N N . THR A 1 204 ? 23.794 -3.158 7.300 1.00 63.75 204 THR A N 1
ATOM 1526 C CA . THR A 1 204 ? 23.897 -2.185 8.399 1.00 63.75 204 THR A CA 1
ATOM 1527 C C . THR A 1 204 ? 23.071 -0.899 8.170 1.00 63.75 204 THR A C 1
ATOM 1529 O O . THR A 1 204 ? 22.424 -0.711 7.145 1.00 63.75 204 THR A O 1
ATOM 1532 N N . GLY A 1 205 ? 23.080 0.033 9.124 1.00 56.97 205 GLY A N 1
ATOM 1533 C CA . GLY A 1 205 ? 22.512 1.374 8.932 1.00 56.97 205 GLY A CA 1
ATOM 1534 C C . GLY A 1 205 ? 20.981 1.463 8.959 1.00 56.97 205 GLY A C 1
ATOM 1535 O O . GLY A 1 205 ? 20.269 0.467 9.059 1.00 56.97 205 GLY A O 1
ATOM 1536 N N . LYS A 1 206 ? 20.488 2.706 8.911 1.00 54.69 206 LYS A N 1
ATOM 1537 C CA . LYS A 1 206 ? 19.060 2.999 8.754 1.00 54.69 206 LYS A CA 1
ATOM 1538 C C . LYS A 1 206 ? 18.662 2.785 7.295 1.00 54.69 206 LYS A C 1
ATOM 1540 O O . LYS A 1 206 ? 19.448 3.089 6.399 1.00 54.69 206 LYS A O 1
ATOM 1545 N N . GLY A 1 207 ? 17.461 2.258 7.091 1.00 58.88 207 GLY A N 1
ATOM 1546 C CA . GLY A 1 207 ? 16.804 2.181 5.792 1.00 58.88 207 GLY A CA 1
ATOM 1547 C C . GLY A 1 207 ? 16.805 3.477 4.994 1.00 58.88 207 GLY A C 1
ATOM 1548 O O . GLY A 1 207 ? 16.930 4.557 5.570 1.00 58.88 207 GLY A O 1
ATOM 1549 N N . ASP A 1 208 ? 16.631 3.359 3.679 1.00 63.38 208 ASP A N 1
ATOM 1550 C CA . ASP A 1 208 ? 16.158 4.473 2.855 1.00 63.38 208 ASP A CA 1
ATOM 1551 C C . ASP A 1 208 ? 14.658 4.668 3.117 1.00 63.38 208 ASP A C 1
ATOM 1553 O O . ASP A 1 208 ? 14.033 3.853 3.798 1.00 63.38 208 ASP A O 1
ATOM 1557 N N . SER A 1 209 ? 14.085 5.749 2.601 1.00 74.06 209 SER A N 1
ATOM 1558 C CA . SER A 1 209 ? 12.656 6.054 2.714 1.00 74.06 209 SER A CA 1
ATOM 1559 C C . SER A 1 209 ? 11.930 5.605 1.440 1.00 74.06 209 SER A C 1
ATOM 1561 O O . SER A 1 209 ? 11.766 6.421 0.528 1.00 74.06 209 SER A O 1
ATOM 1563 N N . PRO A 1 210 ? 11.545 4.314 1.315 1.00 81.75 210 PRO A N 1
ATOM 1564 C CA . PRO A 1 210 ? 10.669 3.905 0.228 1.00 81.75 210 PRO A CA 1
ATOM 1565 C C . PRO A 1 210 ? 9.357 4.675 0.327 1.00 81.75 210 PRO A C 1
ATOM 1567 O O . PRO A 1 210 ? 8.897 5.022 1.413 1.00 81.75 210 PRO A O 1
ATOM 1570 N N . ARG A 1 211 ? 8.729 4.887 -0.815 1.00 82.62 211 ARG A N 1
ATOM 1571 C CA . ARG A 1 211 ? 7.349 5.348 -0.893 1.00 82.62 211 ARG A CA 1
ATOM 1572 C C . ARG A 1 211 ? 6.633 4.516 -1.930 1.00 82.62 211 ARG A C 1
ATOM 1574 O O . ARG A 1 211 ? 7.285 4.039 -2.863 1.00 82.62 211 ARG A O 1
ATOM 1581 N N . GLU A 1 212 ? 5.324 4.368 -1.766 1.00 84.06 212 GLU A N 1
ATOM 1582 C CA . GLU A 1 212 ? 4.487 3.655 -2.729 1.00 84.06 212 GLU A CA 1
ATOM 1583 C C . GLU A 1 212 ? 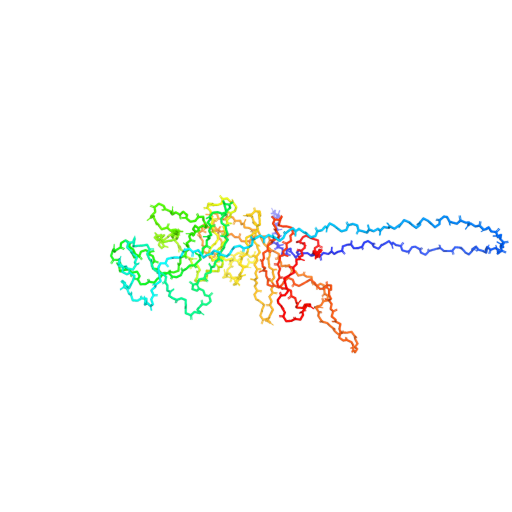5.085 2.267 -2.994 1.00 84.06 212 GLU A C 1
ATOM 1585 O O . GLU A 1 212 ? 5.610 1.969 -4.065 1.00 84.06 212 GLU A O 1
ATOM 1590 N N . MET A 1 213 ? 5.127 1.443 -1.950 1.00 87.62 213 MET A N 1
ATOM 1591 C CA . MET A 1 213 ? 5.533 0.048 -2.077 1.00 87.62 213 MET A CA 1
ATOM 1592 C C . MET A 1 213 ? 4.409 -0.721 -2.753 1.00 87.62 213 MET A C 1
ATOM 1594 O O . MET A 1 213 ? 3.305 -0.701 -2.242 1.00 87.62 213 MET A O 1
ATOM 1598 N N . LEU A 1 214 ? 4.683 -1.408 -3.859 1.00 90.88 214 LEU A N 1
ATOM 1599 C CA . LEU A 1 214 ? 3.709 -2.207 -4.595 1.00 90.88 214 LEU A CA 1
ATOM 1600 C C . LEU A 1 214 ? 4.131 -3.675 -4.544 1.00 90.88 214 LEU A C 1
ATOM 1602 O O . LEU A 1 214 ? 5.236 -4.032 -4.969 1.00 90.88 214 LEU A O 1
ATOM 1606 N N . LEU A 1 215 ? 3.240 -4.537 -4.054 1.00 91.81 215 LEU A N 1
ATOM 1607 C CA . LEU A 1 215 ? 3.462 -5.980 -4.059 1.00 91.81 215 LEU A CA 1
ATOM 1608 C C . LEU A 1 215 ? 3.327 -6.529 -5.485 1.00 91.81 215 LEU A C 1
ATOM 1610 O O . LEU A 1 215 ? 2.385 -6.211 -6.212 1.00 91.81 215 LEU A O 1
ATOM 1614 N N . HIS A 1 216 ? 4.277 -7.364 -5.894 1.00 94.88 216 HIS A N 1
ATOM 1615 C CA . HIS A 1 216 ? 4.225 -8.021 -7.187 1.00 94.88 216 HIS A CA 1
ATOM 1616 C C . HIS A 1 216 ? 3.211 -9.185 -7.175 1.00 94.88 216 HIS A C 1
ATOM 1618 O O . HIS A 1 216 ? 3.108 -9.898 -6.176 1.00 94.88 216 HIS A O 1
ATOM 1624 N N . PRO A 1 217 ? 2.506 -9.450 -8.292 1.00 93.12 217 PRO A N 1
ATOM 1625 C CA . PRO A 1 217 ? 1.616 -10.599 -8.481 1.00 93.12 217 PRO A CA 1
ATOM 1626 C C . PRO A 1 217 ? 2.124 -11.979 -8.034 1.00 93.12 217 PRO A C 1
ATOM 1628 O O . PRO A 1 217 ? 1.323 -12.889 -7.843 1.00 93.12 217 PRO A O 1
ATOM 1631 N N . ASP A 1 218 ? 3.426 -12.199 -7.923 1.00 94.00 218 ASP A N 1
ATOM 1632 C CA . ASP A 1 218 ? 3.971 -13.491 -7.496 1.00 94.00 218 ASP A CA 1
ATOM 1633 C C . ASP A 1 218 ? 4.119 -13.638 -5.978 1.00 94.00 218 ASP A C 1
ATOM 1635 O O . ASP A 1 218 ? 4.592 -14.682 -5.543 1.00 94.00 218 ASP A O 1
ATOM 1639 N N . ASP A 1 219 ? 3.716 -12.636 -5.184 1.00 92.19 219 ASP A N 1
ATOM 1640 C CA . ASP A 1 219 ? 3.862 -12.598 -3.720 1.00 92.19 219 ASP A CA 1
ATOM 1641 C C . ASP A 1 219 ? 5.320 -12.664 -3.214 1.00 92.19 219 ASP A C 1
ATOM 1643 O O . ASP A 1 219 ? 5.562 -12.702 -2.004 1.00 92.19 219 ASP A O 1
ATOM 1647 N N . GLU A 1 220 ? 6.303 -12.672 -4.113 1.00 92.94 220 GLU A N 1
ATOM 1648 C CA . GLU A 1 220 ? 7.723 -12.811 -3.791 1.00 92.94 220 GLU A CA 1
ATOM 1649 C C . GLU A 1 220 ? 8.494 -11.526 -4.066 1.00 92.94 220 GLU A C 1
ATOM 1651 O O . GLU A 1 220 ? 9.502 -11.271 -3.408 1.00 92.94 220 GLU A O 1
ATOM 1656 N N . HIS A 1 221 ? 8.033 -10.702 -5.005 1.00 93.94 221 HIS A N 1
ATOM 1657 C CA . HIS A 1 221 ? 8.701 -9.461 -5.373 1.00 93.94 221 HIS A CA 1
ATOM 1658 C C . HIS A 1 221 ? 7.927 -8.214 -4.949 1.00 93.94 221 HIS A C 1
ATOM 1660 O O . HIS A 1 221 ? 6.736 -8.229 -4.645 1.00 93.94 221 HIS A O 1
ATOM 1666 N N . MET A 1 222 ? 8.652 -7.106 -4.913 1.00 92.31 222 MET A N 1
ATOM 1667 C CA . MET A 1 222 ? 8.186 -5.803 -4.469 1.00 92.31 222 MET A CA 1
ATOM 1668 C C . MET A 1 222 ? 8.813 -4.747 -5.368 1.00 92.31 222 MET A C 1
ATOM 1670 O O . MET A 1 222 ? 10.021 -4.787 -5.626 1.00 92.31 222 MET A O 1
ATOM 1674 N N . GLY A 1 223 ? 8.010 -3.791 -5.813 1.00 92.56 223 GLY A N 1
ATOM 1675 C CA . GLY A 1 223 ? 8.499 -2.556 -6.410 1.00 92.56 223 GLY A CA 1
ATOM 1676 C C . GLY A 1 223 ? 8.266 -1.379 -5.471 1.00 92.56 223 GLY A C 1
ATOM 1677 O O . GLY A 1 223 ? 7.361 -1.425 -4.645 1.00 92.56 223 GLY A O 1
ATOM 1678 N N . TRP A 1 224 ? 9.082 -0.334 -5.562 1.00 91.38 224 TRP A N 1
ATOM 1679 C CA . TRP A 1 224 ? 8.845 0.905 -4.816 1.00 91.38 224 TRP A CA 1
ATOM 1680 C C . TRP A 1 224 ? 9.481 2.108 -5.500 1.00 91.38 224 TRP A C 1
ATOM 1682 O O . TRP A 1 224 ? 10.445 1.974 -6.262 1.00 91.38 224 TRP A O 1
ATOM 1692 N N . SER A 1 225 ? 8.961 3.291 -5.193 1.00 89.75 225 SER A N 1
ATOM 1693 C CA . SER A 1 225 ? 9.555 4.569 -5.571 1.00 89.75 225 SER A CA 1
ATOM 1694 C C . SER A 1 225 ? 10.512 5.043 -4.465 1.00 89.75 225 SER A C 1
ATOM 1696 O O . SER A 1 225 ? 10.294 4.801 -3.277 1.00 89.75 225 SER A O 1
ATOM 1698 N N . SER A 1 226 ? 11.585 5.748 -4.822 1.00 86.94 226 SER A N 1
ATOM 1699 C CA . SER A 1 226 ? 12.378 6.534 -3.861 1.00 86.94 226 SER A CA 1
ATOM 1700 C C . SER A 1 226 ? 12.858 7.835 -4.501 1.00 86.94 226 SER A C 1
ATOM 1702 O O . SER A 1 226 ? 13.235 7.876 -5.681 1.00 86.94 226 SER A O 1
ATOM 1704 N N . PHE A 1 227 ? 12.803 8.919 -3.726 1.00 85.25 227 PHE A N 1
ATOM 1705 C CA . PHE A 1 227 ? 13.242 10.235 -4.168 1.00 85.25 227 PHE A CA 1
ATOM 1706 C C . PHE A 1 227 ? 14.764 10.308 -4.275 1.00 85.25 227 PHE A C 1
ATOM 1708 O O . PHE A 1 227 ? 15.524 9.795 -3.461 1.00 85.25 227 PHE A O 1
ATOM 1715 N N . THR A 1 228 ? 15.221 11.041 -5.278 1.00 81.31 228 THR A N 1
ATOM 1716 C CA . THR A 1 228 ? 16.620 11.432 -5.421 1.00 81.31 228 THR A CA 1
ATOM 1717 C C . THR A 1 228 ? 16.860 12.773 -4.734 1.00 81.31 228 THR A C 1
ATOM 1719 O O . THR A 1 228 ? 15.994 13.648 -4.721 1.00 81.31 228 THR A O 1
ATOM 1722 N N . ASN A 1 229 ? 18.092 13.000 -4.275 1.00 78.81 229 ASN A N 1
ATOM 1723 C CA . ASN A 1 229 ? 18.504 14.276 -3.671 1.00 78.81 229 ASN A CA 1
ATOM 1724 C C . ASN A 1 229 ? 18.408 15.488 -4.623 1.00 78.81 229 ASN A C 1
ATOM 1726 O O . ASN A 1 229 ? 18.626 16.621 -4.201 1.00 78.81 229 ASN A O 1
ATOM 1730 N N . THR A 1 230 ? 18.129 15.264 -5.908 1.00 80.00 230 THR A N 1
ATOM 1731 C CA . THR A 1 230 ? 18.057 16.292 -6.955 1.00 80.00 230 THR A CA 1
ATOM 1732 C C . THR A 1 230 ? 16.638 16.529 -7.480 1.00 80.00 230 THR A C 1
ATOM 1734 O O . THR A 1 230 ? 16.487 17.202 -8.495 1.00 80.00 230 THR A O 1
ATOM 1737 N N . GLY A 1 231 ? 15.603 15.997 -6.819 1.00 73.62 231 GLY A N 1
ATOM 1738 C CA . GLY A 1 231 ? 14.201 16.286 -7.158 1.00 73.62 231 GLY A CA 1
ATOM 1739 C C . GLY A 1 231 ? 13.573 15.391 -8.235 1.00 73.62 231 GLY A C 1
ATOM 1740 O O . GLY A 1 231 ? 12.562 15.763 -8.816 1.00 73.62 231 GLY A O 1
ATOM 1741 N N . GLY A 1 232 ? 14.158 14.222 -8.510 1.00 82.25 232 GLY A N 1
ATOM 1742 C CA . GLY A 1 232 ? 13.550 13.145 -9.309 1.00 82.25 232 GLY A CA 1
ATOM 1743 C C . GLY A 1 232 ? 13.214 11.910 -8.469 1.00 82.25 232 GLY A C 1
ATOM 1744 O O . GLY A 1 232 ? 13.487 11.895 -7.269 1.00 82.25 232 GLY A O 1
ATOM 1745 N N . GLN A 1 233 ? 12.693 10.860 -9.102 1.00 87.56 233 GLN A N 1
ATOM 1746 C CA . GLN A 1 233 ? 12.385 9.575 -8.466 1.00 87.56 233 GLN A CA 1
ATOM 1747 C C . GLN A 1 233 ? 12.962 8.412 -9.267 1.00 87.56 233 GLN A C 1
ATOM 1749 O O . GLN A 1 233 ? 13.060 8.494 -10.492 1.00 87.56 233 GLN A O 1
ATOM 1754 N N . TYR A 1 234 ? 13.323 7.340 -8.565 1.00 88.50 234 TYR A N 1
ATOM 1755 C CA . TYR A 1 234 ? 13.671 6.062 -9.169 1.00 88.50 234 TYR A CA 1
ATOM 1756 C C . TYR A 1 234 ? 12.687 4.982 -8.751 1.00 88.50 234 TYR A C 1
ATOM 1758 O O . TYR A 1 234 ? 12.329 4.887 -7.578 1.00 88.50 234 TYR A O 1
ATOM 1766 N N . THR A 1 235 ? 12.349 4.123 -9.708 1.00 91.50 235 THR A N 1
ATOM 1767 C CA . THR A 1 235 ? 11.705 2.843 -9.435 1.00 91.50 235 THR A CA 1
ATOM 1768 C C . THR A 1 235 ? 12.754 1.787 -9.086 1.00 91.50 235 THR A C 1
ATOM 1770 O O . THR A 1 235 ? 13.711 1.554 -9.834 1.00 91.50 235 THR A O 1
ATOM 1773 N N . TYR A 1 236 ? 12.541 1.111 -7.966 1.00 91.69 236 TYR A N 1
ATOM 1774 C CA . TYR A 1 236 ? 13.305 -0.049 -7.530 1.00 91.69 236 TYR A CA 1
ATOM 1775 C C . TYR A 1 236 ? 12.446 -1.309 -7.599 1.00 91.69 236 TYR A C 1
ATOM 1777 O O . TYR A 1 236 ? 11.221 -1.248 -7.519 1.00 91.69 236 TYR A O 1
ATOM 1785 N N . PHE A 1 237 ? 13.108 -2.454 -7.740 1.00 92.50 237 PHE A N 1
ATOM 1786 C CA . PHE A 1 237 ? 12.490 -3.774 -7.757 1.00 92.50 237 PHE A C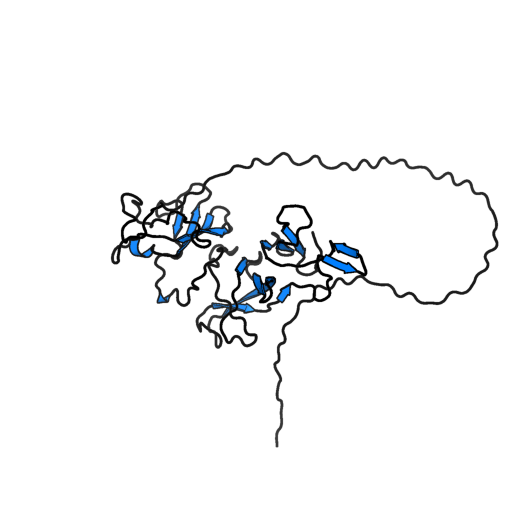A 1
ATOM 1787 C C . PHE A 1 237 ? 13.373 -4.764 -7.001 1.00 92.50 237 PHE A C 1
ATOM 1789 O O . PHE A 1 237 ? 14.583 -4.817 -7.232 1.00 92.50 237 PHE A O 1
ATOM 1796 N N . GLY A 1 238 ? 12.794 -5.554 -6.107 1.00 91.75 238 GLY A N 1
ATOM 1797 C CA . GLY A 1 238 ? 13.528 -6.502 -5.274 1.00 91.75 238 GLY A CA 1
ATOM 1798 C C . GLY A 1 238 ? 12.672 -7.688 -4.860 1.00 91.75 238 GLY A C 1
ATOM 1799 O O . GLY A 1 238 ? 11.462 -7.702 -5.076 1.00 91.75 238 GLY A O 1
ATOM 1800 N N . ARG A 1 239 ? 13.315 -8.690 -4.265 1.00 92.75 239 ARG A N 1
ATOM 1801 C CA . ARG A 1 239 ? 12.664 -9.894 -3.747 1.00 92.75 239 ARG A CA 1
ATOM 1802 C C . ARG A 1 239 ? 12.535 -9.809 -2.232 1.00 92.75 239 ARG A C 1
ATOM 1804 O O . ARG A 1 239 ? 13.486 -9.437 -1.549 1.00 92.75 239 ARG A O 1
ATOM 1811 N N . LEU A 1 240 ? 11.376 -10.180 -1.712 1.00 90.56 240 LEU A N 1
ATOM 1812 C CA . LEU A 1 240 ? 11.116 -10.351 -0.292 1.00 90.56 240 LEU A CA 1
ATOM 1813 C C . LEU A 1 240 ? 11.773 -11.647 0.195 1.00 90.56 240 LEU A C 1
ATOM 1815 O O . LEU A 1 240 ? 11.566 -12.724 -0.364 1.00 90.56 240 LEU A O 1
ATOM 1819 N N . GLU A 1 241 ? 12.546 -11.560 1.270 1.00 89.69 241 GLU A N 1
ATOM 1820 C CA . GLU A 1 241 ? 13.157 -12.719 1.913 1.00 89.69 241 GLU A CA 1
ATOM 1821 C C . GLU A 1 241 ? 12.921 -12.662 3.419 1.00 89.69 241 GLU A C 1
ATOM 1823 O O . GLU A 1 241 ? 13.371 -11.743 4.101 1.00 89.69 241 GLU A O 1
ATOM 1828 N N . PHE A 1 242 ? 12.181 -13.637 3.955 1.00 88.75 242 PHE A N 1
ATOM 1829 C CA . PHE A 1 242 ? 11.920 -13.678 5.389 1.00 88.75 242 PHE A CA 1
ATOM 1830 C C . PHE A 1 242 ? 13.158 -14.153 6.150 1.00 88.75 242 PHE A C 1
ATOM 1832 O O . PHE A 1 242 ? 13.601 -15.295 6.014 1.00 88.75 242 PHE A O 1
ATOM 1839 N N . ASN A 1 243 ? 13.683 -13.279 6.997 1.00 88.31 243 ASN A N 1
ATOM 1840 C CA . ASN A 1 243 ? 14.813 -13.529 7.865 1.00 88.31 243 ASN A CA 1
ATOM 1841 C C . ASN A 1 243 ? 14.320 -13.747 9.295 1.00 88.31 243 ASN A C 1
ATOM 1843 O O . ASN A 1 243 ? 13.955 -12.805 9.996 1.00 88.31 243 ASN A O 1
ATOM 1847 N N . THR A 1 244 ? 14.306 -15.004 9.739 1.00 92.38 244 THR A N 1
ATOM 1848 C CA . THR A 1 244 ? 13.805 -15.379 11.070 1.00 92.38 244 THR A CA 1
ATOM 1849 C C . THR A 1 244 ? 14.744 -14.997 12.214 1.00 92.38 244 THR A C 1
ATOM 1851 O O . THR A 1 244 ? 14.329 -15.026 13.367 1.00 92.38 244 THR A O 1
ATOM 1854 N N . ASP A 1 245 ? 16.022 -14.729 11.936 1.00 91.12 245 ASP A N 1
ATOM 1855 C CA . ASP A 1 245 ? 17.059 -14.514 12.955 1.00 91.12 245 ASP A CA 1
ATOM 1856 C C . ASP A 1 245 ? 18.182 -13.614 12.399 1.00 91.12 245 ASP A C 1
ATOM 1858 O O . ASP A 1 245 ? 19.313 -14.072 12.169 1.00 91.12 245 ASP A O 1
ATOM 1862 N N . PRO A 1 246 ? 17.877 -12.332 12.121 1.00 87.19 246 PRO A N 1
ATOM 1863 C CA . PRO A 1 246 ? 18.843 -11.426 11.522 1.00 87.19 246 PRO A CA 1
ATOM 1864 C C . PRO A 1 246 ? 20.055 -11.206 12.429 1.00 87.19 246 PRO A C 1
ATOM 1866 O O . PRO A 1 246 ? 19.938 -11.013 13.637 1.00 87.19 246 PRO A O 1
ATOM 1869 N N . LYS A 1 247 ? 21.248 -11.199 11.824 1.00 88.94 247 LYS A N 1
ATOM 1870 C CA . LYS A 1 247 ? 22.532 -10.964 12.518 1.00 88.94 247 LYS A CA 1
ATOM 1871 C C . LYS A 1 247 ? 23.068 -9.545 12.361 1.00 88.94 247 LYS A C 1
ATOM 1873 O O . LYS A 1 247 ? 23.992 -9.161 13.070 1.00 88.94 247 LYS A O 1
ATOM 1878 N N . VAL A 1 248 ? 22.500 -8.798 11.423 1.00 83.88 248 VAL A N 1
ATOM 1879 C CA . VAL A 1 248 ? 22.851 -7.418 11.086 1.00 83.88 248 VAL A CA 1
ATOM 1880 C C . VAL A 1 248 ? 21.575 -6.621 10.816 1.00 83.88 248 VAL A C 1
ATOM 1882 O O . VAL A 1 248 ? 20.503 -7.202 10.604 1.00 83.88 248 VAL A O 1
ATOM 1885 N N . GLY A 1 249 ? 21.698 -5.298 10.829 1.00 76.75 249 GLY A N 1
ATOM 1886 C CA . GLY A 1 249 ? 20.585 -4.373 10.622 1.00 76.75 249 GLY A CA 1
ATOM 1887 C C . GLY A 1 249 ? 19.768 -4.117 11.881 1.00 76.75 249 GLY A C 1
ATOM 1888 O O . GLY A 1 249 ? 19.966 -4.753 12.915 1.00 76.75 249 GLY A O 1
ATOM 1889 N N . ASP A 1 250 ? 18.850 -3.167 11.783 1.00 72.31 250 ASP A N 1
ATOM 1890 C CA . ASP A 1 250 ? 17.931 -2.775 12.849 1.00 72.31 250 ASP A CA 1
ATOM 1891 C C . ASP A 1 250 ? 16.508 -2.828 12.268 1.00 72.31 250 ASP A C 1
ATOM 1893 O O . ASP A 1 250 ? 16.289 -2.211 11.222 1.00 72.31 250 ASP A O 1
ATOM 1897 N N . PRO A 1 251 ? 15.563 -3.593 12.850 1.00 74.81 251 PRO A N 1
ATOM 1898 C CA . PRO A 1 251 ? 15.650 -4.331 14.118 1.00 74.81 251 PRO A CA 1
ATOM 1899 C C . PRO A 1 251 ? 16.147 -5.775 14.009 1.00 74.81 251 PRO A C 1
ATOM 1901 O O . PRO A 1 251 ? 15.804 -6.488 13.072 1.00 74.81 251 PRO A O 1
ATOM 1904 N N . LEU A 1 252 ? 16.884 -6.261 15.018 1.00 80.88 252 LEU A N 1
ATOM 1905 C CA . LEU A 1 252 ? 17.340 -7.662 15.114 1.00 80.88 252 LEU A CA 1
ATOM 1906 C C . LEU A 1 252 ? 16.227 -8.624 15.589 1.00 80.88 252 LEU A C 1
ATOM 1908 O O . LEU A 1 252 ? 16.370 -9.331 16.586 1.00 80.88 252 LEU A O 1
ATOM 1912 N N . VAL A 1 253 ? 15.095 -8.620 14.889 1.00 81.12 253 VAL A N 1
ATOM 1913 C CA . VAL A 1 253 ? 13.930 -9.492 15.118 1.00 81.12 253 VAL A CA 1
ATOM 1914 C C . VAL A 1 253 ? 13.471 -10.091 13.783 1.00 81.12 253 VAL A C 1
ATOM 1916 O O . VAL A 1 253 ? 13.839 -9.539 12.745 1.00 81.12 253 VAL A O 1
ATOM 1919 N N . PRO A 1 254 ? 12.684 -11.188 13.772 1.00 85.75 254 PRO A N 1
ATOM 1920 C CA . PRO A 1 254 ? 12.157 -11.743 12.529 1.00 85.75 254 PRO A CA 1
ATOM 1921 C C . PRO A 1 254 ? 11.520 -10.666 11.642 1.00 85.75 254 PRO A C 1
ATOM 1923 O O . PRO A 1 254 ? 10.657 -9.922 12.109 1.00 85.75 254 PRO A O 1
ATOM 1926 N N . ARG A 1 255 ? 11.953 -10.570 10.383 1.00 83.56 255 ARG A N 1
ATOM 1927 C CA . ARG A 1 255 ? 11.538 -9.513 9.446 1.00 83.56 255 ARG A CA 1
ATOM 1928 C C . ARG A 1 255 ? 11.683 -9.966 7.996 1.00 83.56 255 ARG A C 1
ATOM 1930 O O . ARG A 1 255 ? 12.362 -10.951 7.726 1.00 83.56 255 ARG A O 1
ATOM 1937 N N . TYR A 1 256 ? 11.074 -9.235 7.071 1.00 84.38 256 TYR A N 1
ATOM 1938 C CA . TYR A 1 256 ? 11.375 -9.374 5.648 1.00 84.38 256 TYR A CA 1
ATOM 1939 C C . TYR A 1 256 ? 12.515 -8.427 5.274 1.00 84.38 256 TYR A C 1
ATOM 1941 O O . TYR A 1 256 ? 12.445 -7.235 5.559 1.00 84.38 256 TYR A O 1
ATOM 1949 N N . ASP A 1 257 ? 13.548 -8.967 4.638 1.00 85.06 257 ASP A N 1
ATOM 1950 C CA . ASP A 1 257 ? 14.601 -8.200 3.984 1.00 85.06 257 ASP A CA 1
ATOM 1951 C C . ASP A 1 257 ? 14.274 -8.090 2.480 1.00 85.06 257 ASP A C 1
ATOM 1953 O O . ASP A 1 257 ? 13.661 -8.991 1.900 1.00 85.06 257 ASP A O 1
ATOM 1957 N N . LEU A 1 258 ? 14.685 -6.991 1.838 1.00 86.38 258 LEU A N 1
ATOM 1958 C CA . LEU A 1 258 ? 14.6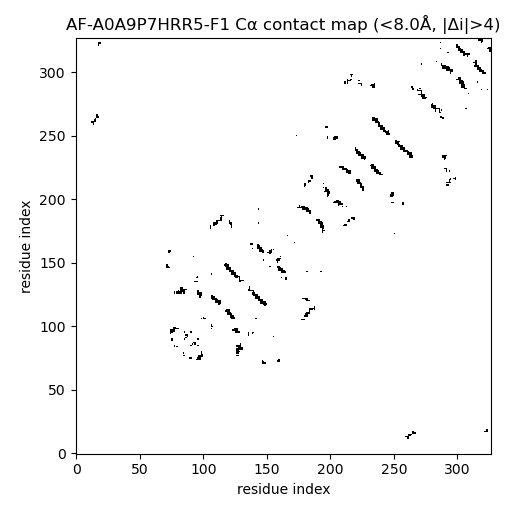60 -6.873 0.379 1.00 86.38 258 LEU A CA 1
ATOM 1959 C C . LEU A 1 258 ? 16.028 -7.246 -0.174 1.00 86.38 258 LEU A C 1
ATOM 1961 O O . LEU A 1 258 ? 17.033 -6.587 0.093 1.00 86.38 258 LEU A O 1
ATOM 1965 N N . VAL A 1 259 ? 16.057 -8.315 -0.956 1.00 86.50 259 VAL A N 1
ATOM 1966 C CA . VAL A 1 259 ? 17.270 -8.872 -1.550 1.00 86.50 259 VAL A CA 1
ATOM 1967 C C . VAL A 1 259 ? 17.206 -8.787 -3.070 1.00 86.50 259 VAL A C 1
ATOM 1969 O O . VAL A 1 259 ? 16.150 -8.550 -3.655 1.00 86.50 259 VAL A O 1
ATOM 1972 N N . ASP A 1 260 ? 18.361 -8.949 -3.718 1.00 89.69 260 ASP A N 1
ATOM 1973 C CA . ASP A 1 260 ? 18.482 -8.897 -5.181 1.00 89.69 260 ASP A CA 1
ATOM 1974 C C . ASP A 1 260 ? 17.879 -7.611 -5.790 1.00 89.69 260 ASP A C 1
ATOM 1976 O O . ASP A 1 260 ? 17.246 -7.631 -6.844 1.00 89.69 260 ASP A O 1
ATOM 1980 N N . VAL A 1 261 ? 18.086 -6.481 -5.105 1.00 87.62 261 VAL A N 1
ATOM 1981 C CA . VAL A 1 261 ? 17.511 -5.180 -5.464 1.00 87.62 261 VAL A CA 1
ATOM 1982 C C . VAL A 1 261 ? 18.132 -4.624 -6.744 1.00 87.62 261 VAL A C 1
ATOM 1984 O O . VAL A 1 261 ? 19.354 -4.517 -6.877 1.00 87.62 261 VAL A O 1
ATOM 1987 N N . ASN A 1 262 ? 17.265 -4.212 -7.663 1.00 87.88 262 ASN A N 1
ATOM 1988 C CA . ASN A 1 262 ? 17.594 -3.537 -8.907 1.00 87.88 262 ASN A CA 1
ATOM 1989 C C . ASN A 1 262 ? 16.957 -2.144 -8.930 1.00 87.88 262 ASN A C 1
ATOM 1991 O O . ASN A 1 262 ? 15.859 -1.939 -8.422 1.00 87.88 262 ASN A O 1
ATOM 1995 N N . ILE A 1 263 ? 17.645 -1.206 -9.573 1.00 88.19 263 ILE A N 1
ATOM 1996 C CA . ILE A 1 263 ? 17.099 0.088 -9.986 1.00 88.19 263 ILE A CA 1
ATOM 1997 C C . ILE A 1 263 ? 16.716 -0.007 -11.464 1.00 88.19 263 ILE A C 1
ATOM 1999 O O . ILE A 1 263 ? 17.518 -0.470 -12.279 1.00 88.19 263 ILE A O 1
ATOM 2003 N N . LEU A 1 264 ? 15.503 0.414 -11.814 1.00 88.88 264 LEU A N 1
ATOM 2004 C CA . LEU A 1 264 ? 14.992 0.337 -13.181 1.00 88.88 264 LEU A CA 1
ATOM 2005 C C . LEU A 1 264 ? 15.299 1.642 -13.918 1.00 88.88 264 LEU A C 1
ATOM 2007 O O . LEU A 1 264 ? 14.537 2.603 -13.878 1.00 88.88 264 LEU A O 1
ATOM 2011 N N . VAL A 1 265 ? 16.460 1.683 -14.572 1.00 86.38 265 VAL A N 1
ATOM 2012 C CA . VAL A 1 265 ? 16.942 2.862 -15.300 1.00 86.38 265 VAL A CA 1
ATOM 2013 C C . VAL A 1 265 ? 17.672 2.459 -16.578 1.00 86.38 265 VAL A C 1
ATOM 2015 O O . VAL A 1 265 ? 18.554 1.596 -16.560 1.00 86.38 265 VAL A O 1
ATOM 2018 N N . ASP A 1 266 ? 17.366 3.127 -17.692 1.00 85.44 266 ASP A N 1
ATOM 2019 C CA . ASP A 1 266 ? 18.231 3.074 -18.869 1.00 85.44 266 ASP A CA 1
ATOM 2020 C C . ASP A 1 266 ? 19.399 4.049 -18.688 1.00 85.44 266 ASP A C 1
ATOM 2022 O O . ASP A 1 266 ? 19.311 5.245 -18.963 1.00 85.44 266 ASP A O 1
ATOM 2026 N N . LYS A 1 267 ? 20.534 3.516 -18.231 1.00 82.12 267 LYS A N 1
ATOM 2027 C CA . LYS A 1 267 ? 21.758 4.292 -17.994 1.00 82.12 267 LYS A CA 1
ATOM 2028 C C . LYS A 1 267 ? 22.271 5.026 -19.242 1.00 82.12 267 LYS A C 1
ATOM 2030 O O . LYS A 1 267 ? 22.968 6.029 -19.099 1.00 82.12 267 LYS A O 1
ATOM 2035 N N . ASN A 1 268 ? 21.998 4.505 -20.438 1.00 85.62 268 ASN A N 1
ATOM 2036 C CA . ASN A 1 268 ? 22.484 5.077 -21.696 1.00 85.62 268 ASN A CA 1
ATOM 2037 C C . ASN A 1 268 ? 21.358 5.722 -22.517 1.00 85.62 268 ASN A C 1
ATOM 2039 O O . ASN A 1 268 ? 21.611 6.192 -23.630 1.00 85.62 268 ASN A O 1
ATOM 2043 N N . GLY A 1 269 ? 20.139 5.731 -21.980 1.00 83.44 269 GLY A N 1
ATOM 2044 C CA . GLY A 1 269 ? 18.968 6.309 -22.611 1.00 83.44 269 GLY A CA 1
ATOM 2045 C C . GLY A 1 269 ? 19.104 7.819 -22.728 1.00 83.44 269 GLY A C 1
ATOM 2046 O O . GLY A 1 269 ? 19.644 8.493 -21.847 1.00 83.44 269 GLY A O 1
ATOM 2047 N N . LYS A 1 270 ? 18.611 8.374 -23.837 1.00 89.06 270 LYS A N 1
ATOM 2048 C CA . LYS A 1 270 ? 18.442 9.824 -23.934 1.00 89.06 270 LYS A CA 1
ATOM 2049 C C . LYS A 1 270 ? 17.248 10.239 -23.066 1.00 89.06 270 LYS A C 1
ATOM 2051 O O . LYS A 1 270 ? 16.262 9.504 -23.038 1.00 89.06 270 LYS A O 1
ATOM 2056 N N . PRO A 1 271 ? 17.310 11.396 -22.389 1.00 89.00 271 PRO A N 1
ATOM 2057 C CA . PRO A 1 271 ? 16.202 11.863 -21.565 1.00 89.00 271 PRO A CA 1
ATOM 2058 C C . PRO A 1 271 ? 14.969 12.203 -22.426 1.00 89.00 271 PRO A C 1
ATOM 2060 O O . PRO A 1 271 ? 15.107 12.369 -23.644 1.00 89.00 271 PRO A O 1
ATOM 2063 N N . PRO A 1 272 ? 13.786 12.383 -21.804 1.00 89.00 272 PRO A N 1
ATOM 2064 C CA . PRO A 1 272 ? 12.529 12.673 -22.506 1.00 89.00 272 PRO A CA 1
ATOM 2065 C C . PRO A 1 272 ? 12.595 13.921 -23.386 1.00 89.00 272 PRO A C 1
ATOM 2067 O O . PRO A 1 272 ? 11.924 14.006 -24.410 1.00 89.00 272 PRO A O 1
ATOM 2070 N N . MET A 1 273 ? 13.437 14.882 -23.009 1.00 89.94 273 MET A N 1
ATOM 2071 C CA . MET A 1 273 ? 13.739 16.069 -23.796 1.00 89.94 273 MET A CA 1
ATOM 2072 C C . MET A 1 273 ? 15.241 16.329 -23.776 1.00 89.94 273 MET A C 1
ATOM 2074 O O . MET A 1 273 ? 15.865 16.314 -22.714 1.00 89.94 273 MET A O 1
ATOM 2078 N N . TYR A 1 274 ? 15.826 16.597 -24.938 1.00 91.88 274 TYR A N 1
ATOM 2079 C CA . TYR A 1 274 ? 17.235 16.973 -25.056 1.00 91.88 274 TYR A CA 1
ATOM 2080 C C . TYR A 1 274 ? 17.461 17.921 -26.235 1.00 91.88 274 TYR A C 1
ATOM 2082 O O . TYR A 1 274 ? 16.587 18.112 -27.075 1.00 91.88 274 TYR A O 1
ATOM 2090 N N . VAL A 1 275 ? 18.648 18.524 -26.307 1.00 95.31 275 VAL A N 1
ATOM 2091 C CA . VAL A 1 275 ? 19.022 19.442 -27.391 1.00 95.31 275 VAL A CA 1
ATOM 2092 C C . VAL A 1 275 ? 20.016 18.771 -28.335 1.00 95.31 275 VAL A C 1
ATOM 2094 O O . VAL A 1 275 ? 21.023 18.218 -27.896 1.00 95.31 275 VAL A O 1
ATOM 2097 N N . GLU A 1 276 ? 19.755 18.852 -29.638 1.00 95.12 276 GLU A N 1
ATOM 2098 C CA . GLU A 1 276 ? 20.691 18.488 -30.705 1.00 95.12 276 GLU A CA 1
ATOM 2099 C C . GLU A 1 276 ? 20.919 19.706 -31.614 1.00 95.12 276 GLU A C 1
ATOM 2101 O O . GLU A 1 276 ? 20.086 20.059 -32.452 1.00 95.12 276 GLU A O 1
ATOM 2106 N N . GLY A 1 277 ? 22.060 20.380 -31.428 1.00 94.94 277 GLY A N 1
ATOM 2107 C CA . GLY A 1 277 ? 22.354 21.648 -32.099 1.00 94.94 277 GLY A CA 1
ATOM 2108 C C . GLY A 1 277 ? 21.408 22.756 -31.633 1.00 94.94 277 GLY A C 1
ATOM 2109 O O . GLY A 1 277 ? 21.351 23.061 -30.448 1.00 94.94 277 GLY A O 1
ATOM 2110 N N . GLU A 1 278 ? 20.659 23.345 -32.563 1.00 95.88 278 GLU A N 1
ATOM 2111 C CA . GLU A 1 278 ? 19.658 24.388 -32.281 1.00 95.88 278 GLU A CA 1
ATOM 2112 C C . GLU A 1 278 ? 18.232 23.825 -32.130 1.00 95.88 278 GLU A C 1
ATOM 2114 O O . GLU A 1 278 ? 17.264 24.581 -32.069 1.00 95.88 278 GLU A O 1
ATOM 2119 N N . LYS A 1 279 ? 18.073 22.493 -32.103 1.00 96.69 279 LYS A N 1
ATOM 2120 C CA . LYS A 1 279 ? 16.766 21.833 -32.007 1.00 96.69 279 LYS A CA 1
ATOM 2121 C C . LYS A 1 279 ? 16.554 21.239 -30.622 1.00 96.69 279 LYS A C 1
ATOM 2123 O O . LYS A 1 279 ? 17.378 20.459 -30.149 1.00 96.69 279 LYS A O 1
ATOM 2128 N N . LEU A 1 280 ? 15.409 21.551 -30.020 1.00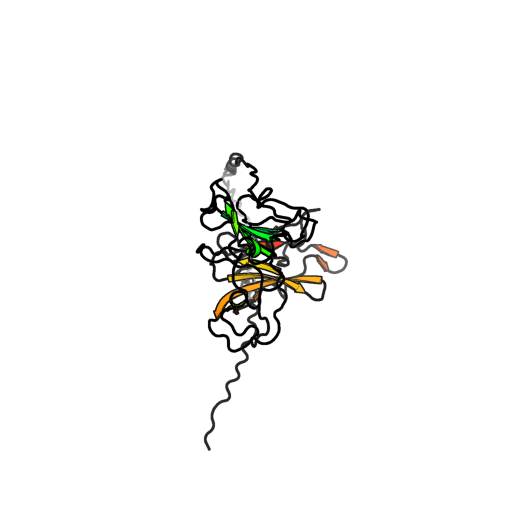 94.81 280 LEU A N 1
ATOM 2129 C CA . LEU A 1 280 ? 14.848 20.767 -28.924 1.00 94.81 280 LEU A CA 1
ATOM 2130 C C . LEU A 1 280 ? 14.196 19.512 -29.514 1.00 94.81 280 LEU A C 1
ATOM 2132 O O . LEU A 1 280 ? 13.378 19.611 -30.428 1.00 94.81 280 LEU A O 1
ATOM 2136 N N . ILE A 1 281 ? 14.570 18.346 -29.001 1.00 94.44 281 ILE A N 1
ATOM 2137 C CA . ILE A 1 281 ? 14.034 17.049 -29.404 1.00 94.44 281 ILE A CA 1
ATOM 2138 C C . ILE A 1 281 ? 13.194 16.495 -28.259 1.00 94.44 281 ILE A C 1
ATOM 2140 O O . ILE A 1 281 ? 13.666 16.421 -27.124 1.00 94.44 281 ILE A O 1
ATOM 2144 N N . ILE A 1 282 ? 11.967 16.085 -28.579 1.00 90.94 282 ILE A N 1
ATOM 2145 C CA . ILE A 1 282 ? 11.109 15.299 -27.691 1.00 90.94 282 ILE A CA 1
ATOM 2146 C C . ILE A 1 282 ? 11.355 13.829 -28.023 1.00 90.94 282 ILE A C 1
ATOM 2148 O O . ILE A 1 282 ? 11.138 13.392 -29.155 1.00 90.94 282 ILE A O 1
ATOM 2152 N N . ASN A 1 283 ? 11.862 13.080 -27.051 1.00 89.75 283 ASN A N 1
ATOM 2153 C CA . ASN A 1 283 ? 12.186 11.675 -27.201 1.00 89.75 283 ASN A CA 1
ATOM 2154 C C . ASN A 1 283 ? 11.044 10.798 -26.698 1.00 89.75 283 ASN A C 1
ATOM 2156 O O . ASN A 1 283 ? 11.044 10.356 -25.544 1.00 89.75 283 ASN A O 1
ATOM 2160 N N . HIS A 1 284 ? 10.127 10.480 -27.607 1.00 86.75 284 HIS A N 1
ATOM 2161 C CA . HIS A 1 284 ? 9.054 9.526 -27.346 1.00 86.75 284 HIS A CA 1
ATOM 2162 C C . HIS A 1 284 ? 9.567 8.105 -27.102 1.00 86.75 284 HIS A C 1
ATOM 2164 O O . HIS A 1 284 ? 8.769 7.273 -26.699 1.00 86.75 284 HIS A O 1
ATOM 2170 N N . ASP A 1 285 ? 10.866 7.823 -27.287 1.00 85.81 285 ASP A N 1
ATOM 2171 C CA . ASP A 1 285 ? 11.496 6.523 -27.022 1.00 85.81 285 ASP A CA 1
ATOM 2172 C C . ASP A 1 285 ? 12.102 6.364 -25.626 1.00 85.81 285 ASP A C 1
ATOM 2174 O O . ASP A 1 285 ? 12.648 5.315 -25.287 1.00 85.81 285 ASP A O 1
ATOM 2178 N N . THR A 1 286 ? 11.977 7.389 -24.790 1.00 87.94 286 THR A N 1
ATOM 2179 C CA . THR A 1 286 ? 12.516 7.346 -23.433 1.00 87.94 286 THR A CA 1
ATOM 2180 C C . THR A 1 286 ? 11.741 6.378 -22.543 1.00 87.94 286 THR A C 1
ATOM 2182 O O . THR A 1 286 ? 10.512 6.401 -22.503 1.00 87.94 286 THR A O 1
ATOM 2185 N N . ILE A 1 287 ? 12.479 5.577 -21.776 1.00 88.56 287 ILE A N 1
ATOM 2186 C CA . ILE A 1 287 ? 11.956 4.755 -20.685 1.00 88.56 287 ILE A CA 1
ATOM 2187 C C . ILE A 1 287 ? 12.546 5.301 -19.389 1.00 88.56 287 ILE A C 1
ATOM 2189 O O . ILE A 1 287 ? 13.727 5.116 -19.096 1.00 88.56 287 ILE A O 1
ATOM 2193 N N . THR A 1 288 ? 11.719 6.004 -18.623 1.00 87.00 288 THR A N 1
ATOM 2194 C CA . THR A 1 288 ? 12.085 6.566 -17.317 1.00 87.00 288 THR A CA 1
ATOM 2195 C C . THR A 1 288 ? 11.041 6.162 -16.285 1.00 87.00 288 THR A C 1
ATOM 2197 O O . THR A 1 288 ? 10.155 6.969 -15.996 1.00 87.00 288 THR A O 1
ATOM 2200 N N . PRO A 1 289 ? 11.114 4.927 -15.754 1.00 88.31 289 PRO A N 1
ATOM 2201 C CA . PRO A 1 289 ? 10.309 4.504 -14.621 1.00 88.31 289 PRO A CA 1
ATOM 2202 C C . PRO A 1 289 ? 10.637 5.396 -13.424 1.00 88.31 289 PRO A C 1
ATOM 2204 O O . PRO A 1 289 ? 11.686 5.267 -12.788 1.00 88.31 289 PRO A O 1
ATOM 2207 N N . GLY A 1 290 ? 9.783 6.395 -13.215 1.00 82.06 290 GLY A N 1
ATOM 2208 C CA . GLY A 1 290 ? 9.888 7.341 -12.117 1.00 82.06 290 GLY A CA 1
ATOM 2209 C C . GLY A 1 290 ? 9.094 6.818 -10.937 1.00 82.06 290 GLY A C 1
ATOM 2210 O O . GLY A 1 290 ? 9.590 6.011 -10.152 1.00 82.06 290 GLY A O 1
ATOM 2211 N N . GLU A 1 291 ? 7.854 7.288 -10.846 1.00 89.75 291 GLU A N 1
ATOM 2212 C CA . GLU A 1 291 ? 6.916 6.920 -9.793 1.00 89.75 291 GLU A CA 1
ATOM 2213 C C . GLU A 1 291 ? 6.162 5.638 -10.166 1.00 89.75 291 GLU A C 1
ATOM 2215 O O . GLU A 1 291 ? 5.395 5.624 -11.132 1.00 89.75 291 GLU A O 1
ATOM 2220 N N . LEU A 1 292 ? 6.410 4.554 -9.432 1.00 92.44 292 LEU A N 1
ATOM 2221 C CA . LEU A 1 292 ? 5.784 3.254 -9.651 1.00 92.44 292 LEU A CA 1
ATOM 2222 C C . LEU A 1 292 ? 4.297 3.292 -9.271 1.00 92.44 292 LEU A C 1
ATOM 2224 O O . LEU A 1 292 ? 3.918 3.806 -8.225 1.00 92.44 292 LEU A O 1
ATOM 2228 N N . ARG A 1 293 ? 3.453 2.698 -10.116 1.00 92.06 293 ARG A N 1
ATOM 2229 C CA . ARG A 1 293 ? 1.996 2.589 -9.937 1.00 92.06 293 ARG A CA 1
ATOM 2230 C C . ARG A 1 293 ? 1.471 1.157 -9.909 1.00 92.06 293 ARG A C 1
ATOM 2232 O O . ARG A 1 293 ? 0.276 0.963 -9.722 1.00 92.06 293 ARG A O 1
ATOM 2239 N N . GLY A 1 294 ? 2.342 0.163 -10.064 1.00 93.00 294 GLY A N 1
ATOM 2240 C CA . GLY A 1 294 ? 1.988 -1.244 -9.906 1.00 93.00 294 GLY A CA 1
ATOM 2241 C C . GLY A 1 294 ? 2.592 -2.125 -10.980 1.00 93.00 294 GLY A C 1
ATOM 2242 O O . GLY A 1 294 ? 3.574 -1.768 -11.631 1.00 93.00 294 GLY A O 1
ATOM 2243 N N . PHE A 1 295 ? 1.972 -3.282 -11.155 1.00 94.44 295 PHE A N 1
ATOM 2244 C CA . PHE A 1 295 ? 2.366 -4.290 -12.125 1.00 94.44 295 PHE A CA 1
ATOM 2245 C C . PHE A 1 295 ? 1.169 -4.690 -12.981 1.00 94.44 295 PHE A C 1
ATOM 2247 O O . PHE A 1 295 ? 0.019 -4.566 -12.550 1.00 94.44 295 PHE A O 1
ATOM 2254 N N . SER A 1 296 ? 1.433 -5.213 -14.178 1.00 94.50 296 SER A N 1
ATOM 2255 C CA . SER A 1 296 ? 0.412 -5.943 -14.935 1.00 94.50 296 SER A CA 1
ATOM 2256 C C . SER A 1 296 ? -0.089 -7.153 -14.133 1.00 94.50 296 SER A C 1
ATOM 2258 O O . SER A 1 296 ? 0.593 -7.657 -13.242 1.00 94.50 296 SER A O 1
ATOM 2260 N N . GLY A 1 297 ? -1.272 -7.682 -14.464 1.00 90.56 297 GLY A N 1
ATOM 2261 C CA . GLY A 1 297 ? -1.812 -8.871 -13.784 1.00 90.56 297 GLY A CA 1
ATOM 2262 C C . GLY A 1 297 ? -0.927 -10.124 -13.912 1.00 90.56 297 GLY A C 1
ATOM 2263 O O . GLY A 1 297 ? -0.942 -10.984 -13.024 1.00 90.56 297 GLY A O 1
ATOM 2264 N N . SER A 1 298 ? -0.145 -10.206 -14.995 1.00 93.38 298 SER A N 1
ATOM 2265 C CA . SER A 1 298 ? 0.883 -11.222 -15.257 1.00 93.38 298 SER A CA 1
ATOM 2266 C C . SER A 1 298 ? 2.193 -10.978 -14.506 1.00 93.38 298 SER A C 1
ATOM 2268 O O . SER A 1 298 ? 2.951 -11.928 -14.323 1.00 93.38 298 SER A O 1
ATOM 2270 N N . GLY A 1 299 ? 2.458 -9.747 -14.060 1.00 94.69 299 GLY A N 1
ATOM 2271 C CA . GLY A 1 299 ? 3.706 -9.378 -13.389 1.00 94.69 299 GLY A CA 1
ATOM 2272 C C . GLY A 1 299 ? 4.912 -9.258 -14.327 1.00 94.69 299 GLY A C 1
ATOM 2273 O O . GLY A 1 299 ? 6.055 -9.264 -13.896 1.00 94.69 299 GLY A O 1
ATOM 2274 N N . ASP A 1 300 ? 4.712 -9.184 -15.637 1.00 95.69 300 ASP A N 1
ATOM 2275 C CA . ASP A 1 300 ? 5.801 -8.999 -16.603 1.00 95.69 300 ASP A CA 1
ATOM 2276 C C . ASP A 1 300 ? 6.050 -7.531 -16.954 1.00 95.69 300 ASP A C 1
ATOM 2278 O O . ASP A 1 300 ? 7.087 -7.217 -17.543 1.00 95.69 300 ASP A O 1
ATOM 2282 N N . GLU A 1 301 ? 5.164 -6.625 -16.541 1.00 95.44 301 GLU A N 1
ATOM 2283 C CA . GLU A 1 301 ? 5.258 -5.189 -16.790 1.00 95.44 301 GLU A CA 1
ATOM 2284 C C . GLU A 1 301 ? 5.155 -4.396 -15.490 1.00 95.44 301 GLU A C 1
ATOM 2286 O O . GLU A 1 301 ? 4.403 -4.756 -14.584 1.00 95.44 301 GLU A O 1
ATOM 2291 N N . ILE A 1 302 ? 5.881 -3.281 -15.430 1.00 94.56 302 ILE A N 1
ATOM 2292 C CA . ILE A 1 302 ? 5.650 -2.232 -14.433 1.00 94.56 302 ILE A CA 1
ATOM 2293 C C . ILE A 1 302 ? 4.765 -1.153 -15.033 1.00 94.56 302 ILE A C 1
ATOM 2295 O O . ILE A 1 302 ? 4.932 -0.783 -16.195 1.00 94.56 302 ILE A O 1
ATOM 2299 N N . LEU A 1 303 ? 3.883 -0.611 -14.207 1.00 94.75 303 LEU A N 1
ATOM 2300 C CA . LEU A 1 303 ? 3.091 0.576 -14.491 1.00 94.75 303 LEU A CA 1
ATOM 2301 C C . LEU A 1 303 ? 3.720 1.747 -13.744 1.00 94.75 303 LEU A C 1
ATOM 2303 O O . LEU A 1 303 ? 4.042 1.609 -12.567 1.00 94.75 303 LEU A O 1
ATOM 2307 N N . TYR A 1 304 ? 3.914 2.891 -14.389 1.00 92.81 304 TYR A N 1
ATOM 2308 C CA . TYR A 1 304 ? 4.553 4.048 -13.757 1.00 92.81 304 TYR A CA 1
ATOM 2309 C C . TYR A 1 304 ? 4.034 5.370 -14.323 1.00 92.81 304 TYR A C 1
ATOM 2311 O O . TYR A 1 304 ? 3.560 5.419 -15.457 1.00 92.81 304 TYR A O 1
ATOM 2319 N N . ILE A 1 305 ? 4.153 6.456 -13.556 1.00 89.81 305 ILE A N 1
ATOM 2320 C CA . ILE A 1 305 ? 3.925 7.807 -14.081 1.00 89.81 305 ILE A CA 1
ATOM 2321 C C . ILE A 1 305 ? 5.127 8.212 -14.928 1.00 89.81 305 ILE A C 1
ATOM 2323 O O . ILE A 1 305 ? 6.247 8.366 -14.429 1.00 89.81 305 ILE A O 1
ATOM 2327 N N . GLY A 1 306 ? 4.879 8.369 -16.224 1.00 83.31 306 GLY A N 1
ATOM 2328 C CA . GLY A 1 306 ? 5.872 8.788 -17.197 1.00 83.31 306 GLY A CA 1
ATOM 2329 C C . GLY A 1 306 ? 5.978 10.302 -17.344 1.00 83.31 306 GLY A C 1
ATOM 2330 O O . GLY A 1 306 ? 5.252 11.080 -16.730 1.00 83.31 306 GLY A O 1
ATOM 2331 N N . SER A 1 307 ? 6.905 10.733 -18.203 1.00 80.62 307 SER A N 1
ATOM 2332 C CA . SER A 1 307 ? 6.912 12.126 -18.657 1.00 80.62 307 SER A CA 1
ATOM 2333 C C . SER A 1 307 ? 5.668 12.389 -19.507 1.00 80.62 307 SER A C 1
ATOM 2335 O O . SER A 1 307 ? 5.412 11.571 -20.390 1.00 80.62 307 SER A O 1
ATOM 2337 N N . PRO A 1 308 ? 4.946 13.504 -19.298 1.00 78.00 308 PRO A N 1
ATOM 2338 C CA . PRO A 1 308 ? 3.765 13.821 -20.089 1.00 78.00 308 PRO A CA 1
ATOM 2339 C C . PRO A 1 308 ? 4.090 13.845 -21.586 1.00 78.00 308 PRO A C 1
ATOM 2341 O O . PRO A 1 308 ? 4.966 14.590 -22.037 1.00 78.00 308 PRO A O 1
ATOM 2344 N N . VAL A 1 309 ? 3.406 12.995 -22.339 1.00 78.44 309 VAL A N 1
ATOM 2345 C CA . VAL A 1 309 ? 3.387 12.945 -23.801 1.00 78.44 309 VAL A CA 1
ATOM 2346 C C . VAL A 1 309 ? 2.124 13.630 -24.313 1.00 78.44 309 VAL A C 1
ATOM 2348 O O . VAL A 1 309 ? 2.171 14.301 -25.347 1.00 78.44 309 VAL A O 1
ATOM 2351 N N . GLU A 1 310 ? 1.022 13.509 -23.575 1.00 76.00 310 GLU A N 1
ATOM 2352 C CA . GLU A 1 310 ? -0.232 14.195 -23.855 1.00 76.00 310 GLU A CA 1
ATOM 2353 C C . GLU A 1 310 ? -0.375 15.468 -23.001 1.00 76.00 310 GLU A C 1
ATOM 2355 O O . GLU A 1 310 ? 0.290 15.677 -21.985 1.00 76.00 310 GLU A O 1
ATOM 2360 N N . ALA A 1 311 ? -1.174 16.424 -23.482 1.00 63.59 311 ALA A N 1
ATOM 2361 C CA . ALA A 1 311 ? -1.291 17.723 -22.830 1.00 63.59 311 ALA A CA 1
ATOM 2362 C C . ALA A 1 311 ? -2.278 17.668 -21.651 1.00 63.59 311 ALA A C 1
ATOM 2364 O O . ALA A 1 311 ? -3.449 17.344 -21.837 1.00 63.59 311 ALA A O 1
ATOM 2365 N N . ASN A 1 312 ? -1.833 18.140 -20.480 1.00 67.62 312 ASN A N 1
ATOM 2366 C CA . ASN A 1 312 ? -2.627 18.358 -19.258 1.00 67.62 312 ASN A CA 1
ATOM 2367 C C . ASN A 1 312 ? -3.126 17.098 -18.524 1.00 67.62 312 ASN A C 1
ATOM 2369 O O . ASN A 1 312 ? -4.090 17.189 -17.762 1.00 67.62 312 ASN A O 1
ATOM 2373 N N . ASN A 1 313 ? -2.479 15.950 -18.699 1.00 74.81 313 ASN A N 1
ATOM 2374 C CA . ASN A 1 313 ? -2.773 14.723 -17.961 1.00 74.81 313 ASN A CA 1
ATOM 2375 C C . ASN A 1 313 ? -1.515 14.134 -17.291 1.00 74.81 313 ASN A C 1
ATOM 2377 O O . ASN A 1 313 ? -0.381 14.536 -17.557 1.00 74.81 313 ASN A O 1
ATOM 2381 N N . ILE A 1 314 ? -1.749 13.204 -16.362 1.00 81.31 314 ILE A N 1
ATOM 2382 C CA . ILE A 1 314 ? -0.730 12.286 -15.851 1.00 81.31 314 ILE A CA 1
ATOM 2383 C C . ILE A 1 314 ? -0.778 11.061 -16.757 1.00 81.31 314 ILE A C 1
ATOM 2385 O O . ILE A 1 314 ? -1.786 10.354 -16.773 1.00 81.31 314 ILE A O 1
ATOM 2389 N N . ASP A 1 315 ? 0.301 10.813 -17.490 1.00 85.88 315 ASP A N 1
ATOM 2390 C CA . ASP A 1 315 ? 0.405 9.636 -18.343 1.00 85.88 315 ASP A CA 1
ATOM 2391 C C . ASP A 1 315 ? 0.923 8.446 -17.535 1.00 85.88 315 ASP A C 1
ATOM 2393 O O . ASP A 1 315 ? 2.039 8.463 -17.003 1.00 85.88 315 ASP A O 1
ATOM 2397 N N . VAL A 1 316 ? 0.107 7.394 -17.464 1.00 89.69 316 VAL A N 1
ATOM 2398 C CA . VAL A 1 316 ? 0.534 6.089 -16.958 1.00 89.69 316 VAL A CA 1
ATOM 2399 C C . VAL A 1 316 ? 1.111 5.300 -18.124 1.00 89.69 316 VAL A C 1
ATOM 2401 O O . VAL A 1 316 ? 0.457 5.102 -19.145 1.00 89.69 316 VAL A O 1
ATOM 2404 N N . MET A 1 317 ? 2.350 4.856 -17.967 1.00 91.31 317 MET A N 1
ATOM 2405 C CA . MET A 1 317 ? 3.082 4.078 -18.958 1.00 91.31 317 MET A CA 1
ATOM 2406 C C . MET A 1 317 ? 3.324 2.667 -18.440 1.00 91.31 317 MET A C 1
ATOM 2408 O O . MET A 1 317 ? 3.423 2.452 -17.232 1.00 91.31 317 MET A O 1
ATOM 2412 N N . ALA A 1 318 ? 3.478 1.725 -19.368 1.00 93.38 318 ALA A N 1
ATOM 2413 C CA . ALA A 1 318 ? 3.865 0.357 -19.070 1.00 93.38 318 ALA A CA 1
ATOM 2414 C C . ALA A 1 318 ? 5.180 0.001 -19.769 1.00 93.38 318 ALA A C 1
ATOM 2416 O O . ALA A 1 318 ? 5.415 0.374 -20.924 1.00 93.38 318 ALA A O 1
ATOM 2417 N N . VAL A 1 319 ? 6.047 -0.731 -19.072 1.00 92.88 319 VAL A N 1
ATOM 2418 C CA . VAL A 1 319 ? 7.243 -1.321 -19.678 1.00 92.88 319 VAL A CA 1
ATOM 2419 C C . VAL A 1 319 ? 7.471 -2.729 -19.154 1.00 92.88 319 VAL A C 1
ATOM 2421 O O . VAL A 1 319 ? 7.399 -2.988 -17.953 1.00 92.88 319 VAL A O 1
ATOM 2424 N N . HIS A 1 320 ? 7.795 -3.639 -20.064 1.00 93.44 320 HIS A N 1
ATOM 2425 C CA . HIS A 1 320 ? 8.132 -5.013 -19.751 1.00 93.44 320 HIS A CA 1
ATOM 2426 C C . HIS A 1 320 ? 9.427 -5.066 -18.924 1.00 93.44 320 HIS A C 1
ATOM 2428 O O . HIS A 1 320 ? 10.498 -4.665 -19.387 1.00 93.44 320 HIS A O 1
ATOM 2434 N N . LEU A 1 321 ? 9.352 -5.662 -17.733 1.00 90.88 321 LEU A N 1
ATOM 2435 C CA . LEU A 1 321 ? 10.408 -5.727 -16.715 1.00 90.88 321 LEU A CA 1
ATOM 2436 C C . LEU A 1 321 ? 11.739 -6.264 -17.250 1.00 90.88 321 LEU A C 1
ATOM 2438 O O . LEU A 1 321 ? 12.802 -5.710 -16.982 1.00 90.88 321 LEU A O 1
ATOM 2442 N N . THR A 1 322 ? 11.695 -7.357 -18.014 1.00 88.19 322 THR A N 1
ATOM 2443 C CA . THR A 1 322 ? 12.908 -7.998 -18.545 1.00 88.19 322 THR A CA 1
ATOM 2444 C C . THR A 1 322 ? 13.449 -7.351 -19.818 1.00 88.19 322 THR A C 1
ATOM 2446 O O . THR A 1 322 ? 14.664 -7.242 -19.982 1.00 88.19 322 THR A O 1
ATOM 2449 N N . THR A 1 323 ? 12.578 -6.991 -20.765 1.00 88.62 323 THR A N 1
ATOM 2450 C CA . THR A 1 323 ? 13.009 -6.590 -22.115 1.00 88.62 323 THR A CA 1
ATOM 2451 C C . THR A 1 323 ? 13.145 -5.083 -22.280 1.00 88.62 323 THR A C 1
ATOM 2453 O O . THR A 1 323 ? 13.867 -4.643 -23.175 1.00 88.62 323 THR A O 1
ATOM 2456 N N . GLY A 1 324 ? 12.463 -4.294 -21.447 1.00 86.38 324 GLY A N 1
ATOM 2457 C CA . GLY A 1 324 ? 12.306 -2.862 -21.674 1.00 86.38 324 GLY A CA 1
ATOM 2458 C C . GLY A 1 324 ? 11.383 -2.520 -22.836 1.00 86.38 324 GLY A C 1
ATOM 2459 O O . GLY A 1 324 ? 11.389 -1.381 -23.287 1.00 86.38 324 GLY A O 1
ATOM 2460 N N . ALA A 1 325 ? 10.644 -3.482 -23.391 1.00 86.94 325 ALA A N 1
ATOM 2461 C CA . ALA A 1 325 ? 9.662 -3.181 -24.423 1.00 86.94 325 ALA A CA 1
ATOM 2462 C C . ALA A 1 325 ? 8.470 -2.445 -23.801 1.00 86.94 325 ALA A C 1
ATOM 2464 O O . ALA A 1 325 ? 8.036 -2.796 -22.708 1.00 86.94 325 ALA A O 1
ATOM 2465 N N . ARG A 1 326 ? 7.949 -1.429 -24.487 1.00 81.44 326 ARG A N 1
ATOM 2466 C CA . ARG A 1 326 ? 6.722 -0.737 -24.075 1.00 81.44 326 ARG A CA 1
ATOM 2467 C C . ARG A 1 326 ? 5.496 -1.460 -24.615 1.00 81.44 326 ARG A C 1
ATOM 2469 O O . ARG A 1 326 ? 5.587 -2.046 -25.698 1.00 81.44 326 ARG A O 1
ATOM 2476 N N . ALA A 1 327 ? 4.411 -1.395 -23.852 1.00 69.88 327 ALA A N 1
ATOM 2477 C CA . ALA A 1 327 ? 3.083 -1.819 -24.285 1.00 69.88 327 ALA A CA 1
ATOM 2478 C C . ALA A 1 327 ? 2.440 -0.774 -25.206 1.00 69.88 327 ALA A C 1
ATOM 2480 O O . ALA A 1 327 ? 2.749 0.430 -25.035 1.00 69.88 327 ALA A O 1
#

Sequence (327 aa):
MKNTRTSNLIRGYKIGIISPRIGRNQLSKDMPTFSISLMALGANMLAPIVSGQYSPHFPEPPNLEHIEVVELPLPPVVSSNATGACTSKINPRGTGCIGVDTGGEQDFQSGDFTPDGKHIVANVVFIGAPAATDPASIYDGEQLILITTDGTNFPNGDPWKCITCGVPSKNAPWLDPQRDYPHVFRSGDKALWGHNITVTADGTGKGDSPREMLLHPDDEHMGWSSFTNTGGQYTYFGRLEFNTDPKVGDPLVPRYDLVDVNILVDKNGKPPMYVEGEKLIINHDTITPGELRGFSGSGDEILYIGSPVEANNIDVMAVHLTTGARA

Nearest PDB structures (foldseek):
  8jxg-assembly1_A  TM=4.021E-01  e=6.694E-03  Rattus norvegicus
  4hxg-assembly1_F  TM=3.748E-01  e=1.836E-01  Pyrococcus horikoshii OT3
  3dr2-assembly1_B  TM=2.252E-01  e=2.723E-02  Xanthomonas campestris pv. campestris
  4d47-assembly1_A  TM=2.376E-01  e=4.507E-01  Erwinia amylovora ATCC 49946
  8qyw-assembly1_A-2  TM=3.241E-01  e=8.829E+00  Homo sapiens

Organism: NCBI:txid221167

Radius of gyration: 29.22 Å; Cα contacts (8 Å, |Δi|>4): 593; chains: 1; bounding box: 79×48×105 Å